Protein 3UIJ (pdb70)

Solvent-accessible surface area: 17436 Å² total; per-residue (Å²): 131,43,22,98,59,37,54,22,11,44,63,111,58,7,51,58,35,18,151,152,7,80,30,78,164,89,34,40,0,24,24,71,76,0,0,79,1,0,0,34,17,39,76,56,186,134,32,89,24,9,0,34,0,6,0,24,20,54,45,0,37,38,10,109,70,128,20,47,0,35,94,21,0,92,135,86,27,82,74,6,23,32,18,89,40,162,108,122,35,88,113,11,34,9,14,56,20,27,133,28,17,133,58,31,56,133,29,99,110,62,46,67,84,67,53,141,112,116,81,144,71,79,66,40,111,103,85,133,118,34,110,107,122,155,88,123,137,63,24,106,60,48,53,25,9,38,64,114,58,7,54,47,31,17,138,156,14,60,40,90,160,87,33,35,0,30,26,78,78,0,0,81,1,0,0,23,14,46,66,59,164,140,38,82,28,23,0,37,0,7,0,20,27,51,61,0,56,45,8,101,57,129,19,33,0,44,101,26,0,95,143,87,23,77,74,5,20,30,24,84,42,179,113,125,42,84,102,11,34,11,17,67,20,26,144,23,16,151,52,31,58,128,30,119,96,58,63,62,71,61,60,136,124,130,97,145,60,88,66,39,128,133,88,159,159,57,107,87,117,149,72,146,14,74,53,117,18,90,99

B-factor: mean 91.8, std 29.06, range [39.06, 206.74]

Nearest PDB structures (foldseek):
  3uij-assembly1_A  TM=1.007E+00  e=1.448E-25  Homo sapiens
  3uei-assembly1_A  TM=1.002E+00  e=7.179E-24  Homo sapiens
  3uij-assembly1_B  TM=9.750E-01  e=2.887E-24  Homo sapiens
  3ueg-assembly1_A  TM=1.001E+00  e=2.033E-23  Homo sapiens
  3ueh-assembly1_B  TM=9.761E-01  e=1.289E-23  Homo sapiens

GO terms:
  GO:0000775 chromosome, centromeric region (C, IDA)
  GO:0030496 midbody (C, IDA)
  GO:0000776 kinetochore (C, IDA)
  GO:0005634 nucleus (C, IDA)
  GO:0008017 microtubule binding (F, TAS)
  GO:0008284 positive regulation of cell population proliferation (P, TAS)
  GO:0045892 negative regulation of DNA-templated transcription (P, IMP)
  GO:0005515 protein binding (F, IPI)
  GO:0005654 nucleoplasm (C, TAS)
  GO:0005829 cytosol (C, TAS)
  GO:0005737 cytoplasm (C, IDA)
  GO:0042802 identical protein binding (F, IPI)
  GO:0045171 intercellular bridge (C, IDA)
  GO:0043066 negative regulation of apoptotic process (P, IDA)
  GO:0015630 microtubule cytoskeleton (C, IDA)
  GO:0000228 nuclear chromosome (C, IDA)
  GO:0005829 cytosol (C, IDA)
  GO:0005737 cytoplasm (C, EXP)
  GO:0043066 negative regulation of apoptotic process (P, IMP)
  GO:0031503 protein-containing complex localization (P, IMP)

Secondary structure (DSSP, 8-state):
---GGGGGGSHHHHHHH-SS-S--TT-SS-HHHHHHTTEEE---SS-TT-EEETTT--EEE---TT--HHHHHHHH-TT-HHHH--S-GGGSBHHHHHHHHHHHHHHHHHHHHHHHHHHHHHHHHHHHHHHHHHH-/---GGGGGGSHHHHHHH--S----TTSSS-HHHHHTTTEEE---SS-TT-EEETTT--EEBS--TT--HHHHHHHH----SGGG--S-GGGSBHHHHHHHHHHHHHHHHHHHHHHHHHHHHHHHHHHHHHHHHH--/-EE-/-B-

CATH classification: 1.10.1170.10

Sequence (279 aa):
TLPPAWQPFLKDHRISTFKNWPFLEGCACTPERMAEAGFIHCPTENEPDLAQCFFCFYELEGWEPDDDPIEEHKKWSSGCAFLSVKKQFEELTLGEFLKLDRERAKNKIAKETNNKKKEFEETAKKVRRAIEQLAATLPPAWQPFLKDHRISTFKNWPFLEGCACTPERMAEAGFIHCPTENEPDLAQCFFCFYELEGWEPDDDPIEEHKKWSSGCAFLSVKKQFEELTLGEFLKLDRERAKNKIAKETNNKKKEFEETAKKVRRAIEQLAAAVPIAVP

Structure (mmCIF, N/CA/C/O backbone):
data_3UIJ
#
_entry.id   3UIJ
#
_cell.length_a   114.358
_cell.length_b   70.965
_cell.length_c   82.348
_cell.angle_alpha   90.00
_cell.angle_beta   129.16
_cell.angle_gamma   90.00
#
_symmetry.space_group_name_H-M   'C 1 2 1'
#
loop_
_entity.id
_entity.type
_entity.pdbx_description
1 polymer 'Baculoviral IAP repeat-containing protein 5'
2 polymer 'Diablo homolog, mitochondrial'
3 non-polymer 'ZINC ION'
4 water water
#
loop_
_atom_site.group_PDB
_atom_site.id
_atom_site.type_symbol
_atom_site.label_atom_id
_atom_site.label_alt_id
_atom_site.label_comp_id
_atom_site.label_asym_id
_atom_site.label_entity_id
_atom_site.label_seq_id
_atom_site.pdbx_PDB_ins_code
_atom_site.Cartn_x
_atom_site.Cartn_y
_atom_site.Cartn_z
_atom_site.occupancy
_atom_site.B_iso_or_equiv
_atom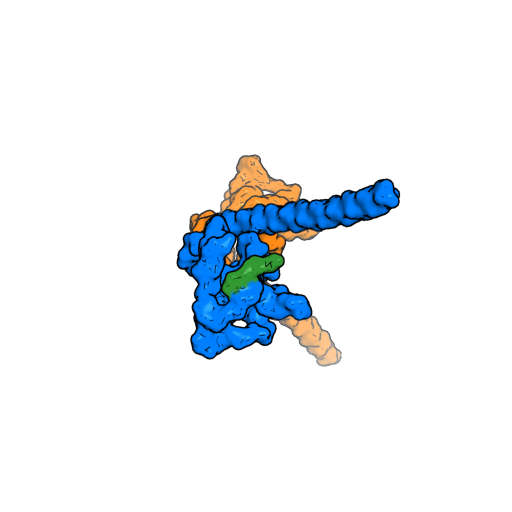_site.auth_seq_id
_atom_site.auth_comp_id
_atom_site.auth_asym_id
_atom_site.auth_atom_id
_atom_site.pdbx_PDB_model_num
ATOM 1 N N . THR A 1 6 ? -11.951 4.843 -21.730 1.00 147.56 5 THR A N 1
ATOM 2 C CA . THR A 1 6 ? -12.819 3.951 -20.967 1.00 144.34 5 THR A CA 1
ATOM 3 C C . THR A 1 6 ? -13.812 4.717 -20.101 1.00 142.60 5 THR A C 1
ATOM 4 O O . THR A 1 6 ? -14.124 5.880 -20.366 1.00 119.05 5 THR A O 1
ATOM 8 N N . LEU A 1 7 ? -14.311 4.048 -19.067 1.00 151.26 6 LEU A N 1
ATOM 9 C CA . LEU A 1 7 ? -15.223 4.669 -18.115 1.00 134.15 6 LEU A CA 1
ATOM 10 C C . LEU A 1 7 ? -14.652 4.606 -16.708 1.00 120.40 6 LEU A C 1
ATOM 11 O O . LEU A 1 7 ? -14.230 3.548 -16.243 1.00 109.83 6 LEU A O 1
ATOM 16 N N . PRO A 1 8 ? -14.636 5.751 -16.024 1.00 100.98 7 PRO A N 1
ATOM 17 C CA . PRO A 1 8 ? -14.041 5.824 -14.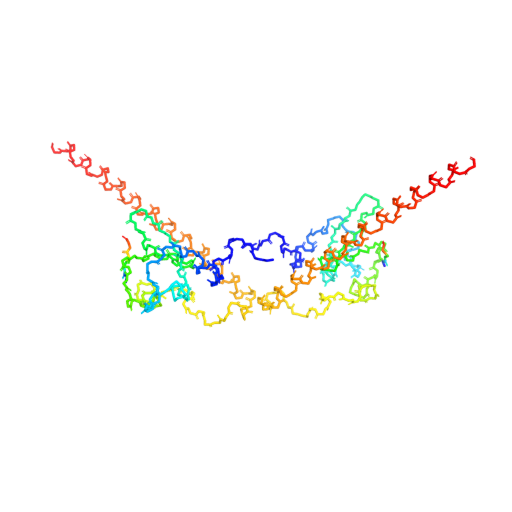689 1.00 96.20 7 PRO A CA 1
ATOM 18 C C . PRO A 1 8 ? -14.752 4.881 -13.737 1.00 95.20 7 PRO A C 1
ATOM 19 O O . PRO A 1 8 ? -15.938 4.613 -13.917 1.00 102.46 7 PRO A O 1
ATOM 23 N N . PRO A 1 9 ? -14.024 4.379 -12.735 1.00 99.51 8 PRO A N 1
ATOM 24 C CA . PRO A 1 9 ? -14.492 3.395 -11.755 1.00 110.92 8 PRO A CA 1
ATOM 25 C C . PRO A 1 9 ? -15.874 3.696 -11.176 1.00 105.92 8 PRO A C 1
ATOM 26 O O . PRO A 1 9 ? -16.723 2.806 -11.149 1.00 108.23 8 PRO A O 1
ATOM 30 N N . ALA A 1 10 ? -16.094 4.926 -10.721 1.00 99.52 9 ALA A N 1
ATOM 31 C CA . ALA A 1 10 ? -17.343 5.279 -10.048 1.00 93.23 9 ALA A CA 1
ATOM 32 C C . ALA A 1 10 ? -18.575 4.940 -10.881 1.00 91.69 9 ALA A C 1
ATOM 33 O O . ALA A 1 10 ? -19.684 4.848 -10.354 1.00 102.38 9 ALA A O 1
ATOM 35 N N . TRP A 1 11 ? -18.372 4.744 -12.180 1.00 73.94 10 TRP A N 1
ATOM 36 C CA . TRP A 1 11 ? -19.476 4.489 -13.101 1.00 68.83 10 TRP A CA 1
ATOM 37 C C . TRP A 1 11 ? -19.492 3.054 -13.658 1.00 75.78 10 TRP A C 1
ATOM 38 O O . TRP A 1 11 ? -20.421 2.666 -14.372 1.00 63.73 10 TRP A O 1
ATOM 49 N N . GLN A 1 12 ? -18.474 2.268 -13.313 1.00 53.23 11 GLN A N 1
ATOM 50 C CA . GLN A 1 12 ? -18.385 0.869 -13.746 1.00 70.98 11 GLN A CA 1
ATOM 51 C C . GLN A 1 12 ? -19.581 -0.021 -13.372 1.00 65.37 11 GLN A C 1
ATOM 52 O O . GLN A 1 12 ? -19.934 -0.922 -14.132 1.00 59.98 11 GLN A O 1
ATOM 58 N N . PRO A 1 13 ? -20.189 0.207 -12.191 1.00 61.79 12 PRO A N 1
ATOM 59 C CA . PRO A 1 13 ? -21.354 -0.587 -11.780 1.00 53.25 12 PRO A CA 1
ATOM 60 C C . PRO A 1 13 ? -22.523 -0.523 -12.762 1.00 58.51 12 PRO A C 1
ATOM 61 O O . PRO A 1 13 ? -23.397 -1.390 -12.718 1.00 60.45 12 PRO A O 1
ATOM 65 N N . PHE A 1 14 ? -22.544 0.484 -13.628 1.00 57.62 13 PHE A N 1
ATOM 66 C CA . PHE A 1 14 ? -23.585 0.577 -14.646 1.00 67.43 13 PHE A CA 1
ATOM 67 C C . PHE A 1 14 ? -23.375 -0.498 -15.708 1.00 65.11 13 PHE A C 1
ATOM 68 O O . PHE A 1 14 ? -24.288 -0.829 -16.469 1.00 62.26 13 PHE A O 1
ATOM 76 N N . LEU A 1 15 ? -22.157 -1.033 -15.745 1.00 58.85 14 LEU A N 1
ATOM 77 C CA . LEU A 1 15 ? -21.774 -2.052 -16.712 1.00 67.98 14 LEU A CA 1
ATOM 78 C C . LEU A 1 15 ? -22.084 -3.448 -16.197 1.00 68.63 14 LEU A C 1
ATOM 79 O O . LEU A 1 15 ? -21.541 -3.871 -15.174 1.00 62.97 14 LEU A O 1
ATOM 84 N N . LYS A 1 16 ? -22.946 -4.162 -16.917 1.00 48.62 15 LYS A N 1
ATOM 85 C CA . LYS A 1 16 ? -23.366 -5.497 -16.502 1.00 65.77 15 LYS A CA 1
ATOM 86 C C . LYS A 1 16 ? -22.185 -6.422 -16.233 1.00 67.01 15 LYS A C 1
ATOM 87 O O . LYS A 1 16 ? -22.106 -7.049 -15.175 1.00 69.82 15 LYS A O 1
ATOM 93 N N . ASP A 1 17 ? -21.269 -6.503 -17.193 1.00 60.33 16 ASP A N 1
ATOM 94 C CA . ASP A 1 17 ? -20.104 -7.366 -17.049 1.00 72.44 16 ASP A CA 1
ATOM 95 C C . ASP A 1 17 ? -19.327 -7.071 -15.767 1.00 67.86 16 ASP A C 1
ATOM 96 O O . ASP A 1 17 ? -18.790 -7.984 -15.140 1.00 73.13 16 ASP A O 1
ATOM 101 N N . HIS A 1 18 ? -19.282 -5.803 -15.368 1.00 56.78 17 HIS A N 1
ATOM 102 C CA . HIS A 1 18 ? -18.616 -5.437 -14.123 1.00 61.72 17 HIS A CA 1
ATOM 103 C C . HIS A 1 18 ? -19.352 -6.004 -12.917 1.00 69.70 17 HIS A C 1
ATOM 104 O O . HIS A 1 18 ? -18.730 -6.516 -11.982 1.00 55.36 17 HIS A O 1
ATOM 111 N N . ARG A 1 19 ? -20.677 -5.893 -12.937 1.00 56.89 18 ARG A N 1
ATOM 112 C CA . ARG A 1 19 ? -21.492 -6.406 -11.846 1.00 61.57 18 ARG A CA 1
ATOM 113 C C . ARG A 1 19 ? -21.276 -7.909 -11.709 1.00 80.22 18 ARG A C 1
ATOM 114 O O . ARG A 1 19 ? -21.007 -8.413 -10.613 1.00 64.42 18 ARG A O 1
ATOM 122 N N . ILE A 1 20 ? -21.379 -8.616 -12.830 1.00 67.42 19 ILE A N 1
ATOM 123 C CA . ILE A 1 20 ? -21.093 -10.045 -12.858 1.00 52.39 19 ILE A CA 1
ATOM 124 C C . ILE A 1 20 ? -19.759 -10.339 -12.166 1.00 48.48 19 ILE A C 1
ATOM 125 O O . ILE A 1 20 ? -19.688 -11.194 -11.287 1.00 69.72 19 ILE A O 1
ATOM 130 N N . SER A 1 21 ? -18.716 -9.609 -12.551 1.00 49.62 20 SER A N 1
ATOM 131 C CA . SER A 1 21 ? -17.381 -9.759 -11.966 1.00 56.89 20 SER A CA 1
ATOM 132 C C . SER A 1 21 ? -17.363 -9.732 -10.442 1.00 57.92 20 SER A C 1
ATOM 133 O O . SER A 1 21 ? -16.454 -10.282 -9.824 1.00 71.29 20 SER A O 1
ATOM 136 N N . THR A 1 22 ? -18.336 -9.063 -9.833 1.00 64.13 21 THR A N 1
ATOM 137 C CA . THR A 1 22 ? -18.307 -8.881 -8.386 1.00 76.70 21 THR A CA 1
ATOM 138 C C . THR A 1 22 ? -18.642 -10.181 -7.668 1.00 83.70 21 THR A C 1
ATOM 139 O O . THR A 1 22 ? -18.269 -10.377 -6.508 1.00 73.02 21 THR A O 1
ATOM 143 N N . PHE A 1 23 ? -19.346 -11.068 -8.365 1.00 75.77 22 PHE A N 1
ATOM 144 C CA . PHE A 1 23 ? -19.720 -12.355 -7.797 1.00 81.46 22 PHE A CA 1
ATOM 145 C C . PHE A 1 23 ? -18.551 -13.328 -7.839 1.00 88.88 22 PHE A C 1
ATOM 146 O O . PHE A 1 23 ? -18.334 -14.026 -8.829 1.00 89.04 22 PHE A O 1
ATOM 154 N N . LYS A 1 24 ? -17.791 -13.347 -6.751 1.00 87.39 23 LYS A N 1
ATOM 155 C CA . LYS A 1 24 ? -16.672 -14.259 -6.597 1.00 106.67 23 LYS A CA 1
ATOM 156 C C . LYS A 1 24 ? -17.045 -15.226 -5.488 1.00 110.38 23 LYS A C 1
ATOM 157 O O . LYS A 1 24 ? -17.359 -14.808 -4.373 1.00 115.93 23 LYS A O 1
ATOM 163 N N . ASN A 1 25 ? -17.023 -16.516 -5.796 1.00 104.04 24 ASN A N 1
ATOM 164 C CA . ASN A 1 25 ? -17.484 -17.518 -4.848 1.00 113.84 24 ASN A CA 1
ATOM 165 C C . ASN A 1 25 ? -18.980 -17.397 -4.589 1.00 100.22 24 ASN A C 1
ATOM 166 O O . ASN A 1 25 ? -19.449 -17.633 -3.474 1.00 92.60 24 ASN A O 1
ATOM 171 N N . TRP A 1 26 ? -19.721 -17.007 -5.623 1.00 77.76 25 TRP A N 1
ATOM 172 C CA . TRP A 1 26 ? -21.175 -17.076 -5.587 1.00 76.10 25 TRP A CA 1
ATOM 173 C C . TRP A 1 26 ? -21.559 -18.543 -5.680 1.00 81.63 25 TRP A C 1
ATOM 174 O O . TRP A 1 26 ? -21.112 -19.249 -6.584 1.00 87.35 25 TRP A O 1
ATOM 185 N N . PRO A 1 27 ? -22.380 -19.015 -4.737 1.00 75.00 26 PRO A N 1
ATOM 186 C CA . PRO A 1 27 ? -22.721 -20.439 -4.716 1.00 84.18 26 PRO A CA 1
ATOM 187 C C . PRO A 1 27 ? -23.710 -20.823 -5.817 1.00 85.87 26 PRO A C 1
ATOM 188 O O . PRO A 1 27 ? -23.634 -21.935 -6.329 1.00 77.42 26 PRO A O 1
ATOM 192 N N . PHE A 1 28 ? -24.609 -19.916 -6.188 1.00 89.71 27 PHE A N 1
ATOM 193 C CA . PHE A 1 28 ? -25.692 -20.270 -7.104 1.00 91.17 27 PHE A CA 1
ATOM 194 C C . PHE A 1 28 ? -25.297 -20.124 -8.562 1.00 92.75 27 PHE A C 1
ATOM 195 O O . PHE A 1 28 ? -25.354 -19.039 -9.138 1.00 78.74 27 PHE A O 1
ATOM 203 N N . LEU A 1 29 ? -24.906 -21.248 -9.150 1.00 74.47 28 LEU A N 1
ATOM 204 C CA . LEU A 1 29 ? -24.350 -21.276 -10.493 1.00 57.43 28 LEU A CA 1
ATOM 205 C C . LEU A 1 29 ? -25.274 -21.970 -11.489 1.00 68.30 28 LEU A C 1
ATOM 206 O O . LEU A 1 29 ? -26.497 -21.802 -11.442 1.00 57.31 28 LEU A O 1
ATOM 211 N N . GLU A 1 30 ? -24.677 -22.748 -12.388 1.00 62.70 29 GLU A N 1
ATOM 212 C CA . GLU A 1 30 ? -25.415 -23.411 -13.454 1.00 64.87 29 GLU A CA 1
ATOM 213 C C . GLU A 1 30 ? -26.606 -24.196 -12.913 1.00 79.94 29 GLU A C 1
ATOM 214 O O . GLU A 1 30 ? -26.473 -24.981 -11.975 1.00 68.90 29 GLU A O 1
ATOM 220 N N . GLY A 1 31 ? -27.768 -23.977 -13.517 1.00 80.57 30 GLY A N 1
ATOM 221 C CA . GLY A 1 31 ? -28.979 -24.670 -13.121 1.00 84.94 30 GLY A CA 1
ATOM 222 C C . GLY A 1 31 ? -29.846 -23.805 -12.228 1.00 79.05 30 GLY A C 1
ATOM 223 O O . GLY A 1 31 ? -31.041 -24.056 -12.066 1.00 81.52 30 GLY A O 1
ATOM 224 N N . CYS A 1 32 ? -29.239 -22.774 -11.651 1.00 86.91 31 CYS A N 1
ATOM 225 C CA . CYS A 1 32 ? -29.940 -21.894 -10.727 1.00 72.49 31 CYS A CA 1
ATOM 226 C C . CYS A 1 32 ? -30.599 -20.726 -11.444 1.00 68.85 31 CYS A C 1
ATOM 227 O O . CYS A 1 32 ? -30.172 -20.326 -12.525 1.00 78.72 31 CYS A O 1
ATOM 230 N N . ALA A 1 33 ? -31.646 -20.189 -10.830 1.00 62.46 32 ALA A N 1
ATOM 231 C CA . ALA A 1 33 ?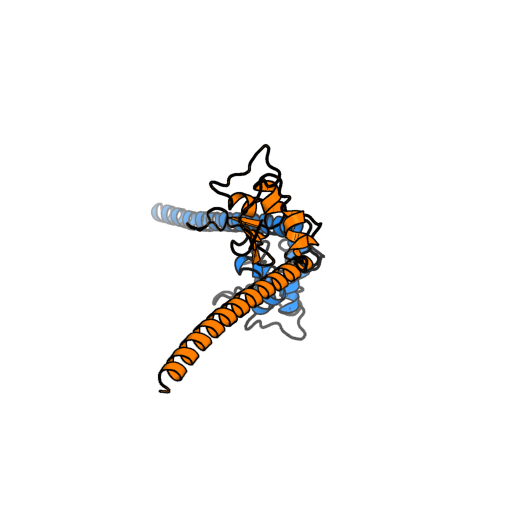 -32.350 -19.037 -11.371 1.00 56.89 32 ALA A CA 1
ATOM 232 C C . ALA A 1 33 ? -31.659 -17.738 -10.970 1.00 68.62 32 ALA A C 1
ATOM 233 O O . ALA A 1 33 ? -31.812 -16.716 -11.636 1.00 71.95 32 ALA A O 1
ATOM 235 N N . CYS A 1 34 ? -30.895 -17.779 -9.882 1.00 70.69 33 CYS A N 1
ATOM 236 C CA . CYS A 1 34 ? -30.172 -16.594 -9.428 1.00 48.00 33 CYS A CA 1
ATOM 237 C C . CYS A 1 34 ? -28.665 -16.666 -9.696 1.00 69.30 33 CYS A C 1
ATOM 238 O O . CYS A 1 34 ? -27.854 -16.493 -8.782 1.00 53.87 33 CYS A O 1
ATOM 241 N N . THR A 1 35 ? -28.300 -16.902 -10.955 1.00 60.98 34 THR A N 1
ATOM 242 C CA . THR A 1 35 ? -26.898 -16.913 -11.372 1.00 59.74 34 THR A CA 1
ATOM 243 C C . THR A 1 35 ? -26.302 -15.507 -11.333 1.00 71.23 34 THR A C 1
ATOM 244 O O . THR A 1 35 ? -27.037 -14.518 -11.371 1.00 67.78 34 THR A O 1
ATOM 248 N N . PRO A 1 36 ? -24.963 -15.412 -11.263 1.00 74.45 35 PRO A N 1
ATOM 249 C CA . PRO A 1 36 ? -24.303 -14.101 -11.243 1.00 68.58 35 PRO A CA 1
ATOM 250 C C . PRO A 1 36 ? -24.767 -13.245 -12.418 1.00 53.66 35 PRO A C 1
ATOM 251 O O . PRO A 1 36 ? -24.958 -12.039 -12.274 1.00 65.38 35 PRO A O 1
ATOM 255 N N . GLU A 1 37 ? -24.959 -13.883 -13.566 1.00 48.48 36 GLU A N 1
ATOM 256 C CA . GLU A 1 37 ? -25.489 -13.222 -14.750 1.00 58.61 36 GLU A CA 1
ATOM 257 C C . GLU A 1 37 ? -26.899 -12.665 -14.513 1.00 51.47 36 GLU A C 1
ATOM 258 O O . GLU A 1 37 ? -27.193 -11.528 -14.882 1.00 64.44 36 GLU A O 1
ATOM 264 N N . ARG A 1 38 ? -27.767 -13.460 -13.895 1.00 59.21 37 ARG A N 1
ATOM 265 C CA . ARG A 1 38 ? -29.148 -13.038 -13.650 1.00 64.28 37 ARG A CA 1
ATOM 266 C C . ARG A 1 38 ? -29.237 -12.032 -12.506 1.00 67.34 37 ARG A C 1
ATOM 267 O O . ARG A 1 38 ? -30.101 -11.151 -12.499 1.00 62.51 37 ARG A O 1
ATOM 275 N N . MET A 1 39 ? -28.341 -12.179 -11.536 1.00 56.55 38 MET A N 1
ATOM 276 C CA . MET A 1 39 ? -28.228 -11.219 -10.450 1.00 61.21 38 MET A CA 1
ATOM 277 C C . MET A 1 39 ? -27.830 -9.864 -11.009 1.00 70.13 38 MET A C 1
ATOM 278 O O . MET A 1 39 ? -28.439 -8.846 -10.685 1.00 66.99 38 MET A O 1
ATOM 283 N N . ALA A 1 40 ? -26.807 -9.864 -11.859 1.00 67.13 39 ALA A N 1
ATOM 284 C CA . ALA A 1 40 ? -26.308 -8.639 -12.470 1.00 54.46 39 ALA A CA 1
ATOM 285 C C . ALA A 1 40 ? -27.374 -7.985 -13.341 1.00 57.39 39 ALA A C 1
ATOM 286 O O . ALA A 1 40 ? -27.563 -6.768 -13.301 1.00 55.30 39 ALA A O 1
ATOM 288 N N . GLU A 1 41 ? -28.067 -8.799 -14.129 1.00 59.22 40 GLU A N 1
ATOM 289 C CA . GLU A 1 41 ? -29.153 -8.299 -14.961 1.00 67.75 40 GLU A CA 1
ATOM 290 C C . GLU A 1 41 ? -30.192 -7.596 -14.092 1.00 69.15 40 GLU A C 1
ATOM 291 O O . GLU A 1 41 ? -30.943 -6.748 -14.571 1.00 66.09 40 GLU A O 1
ATOM 297 N N . ALA A 1 42 ? -30.226 -7.954 -12.812 1.00 66.62 41 ALA A N 1
ATOM 298 C CA . ALA A 1 42 ? -31.168 -7.356 -11.871 1.00 67.00 41 ALA A CA 1
ATOM 299 C C . ALA A 1 42 ? -30.577 -6.127 -11.178 1.00 67.01 41 ALA A C 1
ATOM 300 O O . ALA A 1 42 ? -31.282 -5.393 -10.488 1.00 53.20 41 ALA A O 1
ATOM 302 N N . GLY A 1 43 ? -29.279 -5.911 -11.358 1.00 58.16 42 GLY A N 1
ATOM 303 C CA . GLY A 1 43 ? -28.630 -4.732 -10.819 1.00 44.49 42 GLY A CA 1
ATOM 304 C C . GLY A 1 43 ? -27.805 -5.002 -9.580 1.00 54.67 42 GLY A C 1
ATOM 305 O O . GLY A 1 43 ? -27.202 -4.085 -9.017 1.00 63.33 42 GLY A O 1
ATOM 306 N N . PHE A 1 44 ? -27.766 -6.262 -9.159 1.00 52.45 43 PHE A N 1
ATOM 307 C CA . PHE A 1 44 ? -27.064 -6.628 -7.933 1.00 57.68 43 PHE A CA 1
ATOM 308 C C . PHE A 1 44 ? -25.560 -6.779 -8.115 1.00 55.12 43 PHE A C 1
ATOM 309 O O . PHE A 1 44 ? -25.082 -7.229 -9.158 1.00 52.51 43 PHE A O 1
ATOM 317 N N . ILE A 1 45 ? -24.826 -6.392 -7.080 1.00 47.44 44 ILE A N 1
ATOM 318 C CA . ILE A 1 45 ? -23.414 -6.715 -6.965 1.00 61.88 44 ILE A CA 1
ATOM 319 C C . ILE A 1 45 ? -23.226 -7.531 -5.688 1.00 68.84 44 ILE A C 1
ATOM 320 O O . ILE A 1 45 ? -24.073 -7.503 -4.793 1.00 65.13 44 ILE A O 1
ATOM 325 N N . HIS A 1 46 ? -22.125 -8.265 -5.606 1.00 68.84 45 HIS A N 1
ATOM 326 C CA . HIS A 1 46 ? -21.904 -9.144 -4.470 1.00 58.90 45 HIS A CA 1
ATOM 327 C C . HIS A 1 46 ? -21.124 -8.408 -3.389 1.00 62.72 45 HIS A C 1
ATOM 328 O O . HIS A 1 46 ? -20.001 -7.962 -3.620 1.00 80.69 45 HIS A O 1
ATOM 335 N N . CYS A 1 47 ? -21.728 -8.281 -2.210 1.00 62.75 46 CYS A N 1
ATOM 336 C CA . CYS A 1 47 ? -21.118 -7.546 -1.106 1.00 66.34 46 CYS A CA 1
ATOM 337 C C . CYS A 1 47 ? -20.965 -8.442 0.104 1.00 68.16 46 CYS A C 1
ATOM 338 O O . CYS A 1 47 ? -21.491 -8.138 1.172 1.00 86.96 46 CYS A O 1
ATOM 341 N N . PRO A 1 48 ? -20.224 -9.547 -0.057 1.00 97.70 47 PRO A N 1
ATOM 342 C CA . PRO A 1 48 ? -20.166 -10.608 0.952 1.00 90.16 47 PRO A CA 1
ATOM 343 C C . PRO A 1 48 ? -19.514 -10.156 2.245 1.00 84.57 47 PRO A C 1
ATOM 344 O O . PRO A 1 48 ? -18.532 -9.419 2.230 1.00 86.14 47 PRO A O 1
ATOM 348 N N . THR A 1 49 ? -20.074 -10.602 3.360 1.00 101.82 48 THR A N 1
ATOM 349 C CA . THR A 1 49 ? -19.453 -10.398 4.656 1.00 115.29 48 THR A CA 1
ATOM 350 C C . THR A 1 49 ? -19.290 -11.761 5.309 1.00 117.60 48 THR A C 1
ATOM 351 O O . THR A 1 49 ? -19.971 -12.719 4.937 1.00 99.72 48 THR A O 1
ATOM 355 N N . GLU A 1 50 ? -18.375 -11.856 6.267 1.00 141.46 49 GLU A N 1
ATOM 356 C CA . GLU A 1 50 ? -18.235 -13.076 7.043 1.00 149.75 49 GLU A CA 1
ATOM 357 C C . GLU A 1 50 ? -19.625 -13.457 7.524 1.00 144.26 49 GLU A C 1
ATOM 358 O O . GLU A 1 50 ? -20.036 -14.615 7.441 1.00 145.16 49 GLU A O 1
ATOM 364 N N . ASN A 1 51 ? -20.350 -12.455 8.010 1.00 116.81 50 ASN A N 1
ATOM 365 C CA . ASN A 1 51 ? -21.676 -12.656 8.577 1.00 118.64 50 ASN A CA 1
ATOM 366 C C . ASN A 1 51 ? -22.735 -13.002 7.532 1.00 116.60 50 ASN A C 1
ATOM 367 O O . ASN A 1 51 ? -23.554 -13.895 7.745 1.00 117.43 50 ASN A O 1
ATOM 372 N N . GLU A 1 52 ? -22.724 -12.287 6.410 1.00 121.07 51 GLU A N 1
ATOM 373 C CA . GLU A 1 52 ? -23.667 -12.550 5.326 1.00 112.68 51 GLU A CA 1
ATOM 374 C C . GLU A 1 52 ? -22.926 -12.778 4.019 1.00 106.73 51 GLU A C 1
ATOM 375 O O . GLU A 1 52 ? -22.754 -11.851 3.228 1.00 119.05 51 GLU A O 1
ATOM 381 N N . PRO A 1 53 ? -22.494 -14.022 3.784 1.00 88.33 52 PRO A N 1
ATOM 382 C CA . PRO A 1 53 ? -21.681 -14.364 2.612 1.00 75.97 52 PRO A CA 1
ATOM 383 C C . PRO A 1 53 ? -22.424 -14.172 1.293 1.00 70.13 52 PRO A C 1
ATOM 384 O O . PRO A 1 53 ? -21.787 -13.868 0.287 1.00 99.26 52 PRO A O 1
ATOM 388 N N . ASP A 1 54 ? -23.744 -14.336 1.297 1.00 88.84 53 ASP A N 1
ATOM 389 C CA . ASP A 1 54 ? -24.530 -14.239 0.066 1.00 87.71 53 ASP A CA 1
ATOM 390 C C . ASP A 1 54 ? -25.232 -12.891 -0.081 1.00 77.11 53 ASP A C 1
ATOM 391 O O . ASP A 1 54 ? -26.210 -12.770 -0.820 1.00 67.61 53 ASP A O 1
ATOM 396 N N . LEU A 1 55 ? -24.725 -11.885 0.625 1.00 71.84 54 LEU A N 1
ATOM 397 C CA . LEU A 1 55 ? -25.324 -10.553 0.632 1.00 65.88 54 LEU A CA 1
ATOM 398 C C . LEU A 1 55 ? -25.116 -9.827 -0.691 1.00 75.45 54 LEU A C 1
ATOM 399 O O . LEU A 1 55 ? -23.981 -9.566 -1.093 1.00 77.39 54 LEU A O 1
ATOM 404 N N . ALA A 1 56 ? -26.216 -9.501 -1.362 1.00 84.49 55 ALA A N 1
ATOM 405 C CA . ALA A 1 56 ? -26.157 -8.745 -2.609 1.00 72.84 55 ALA A CA 1
ATOM 406 C C . ALA A 1 56 ? -26.818 -7.385 -2.439 1.00 72.05 55 ALA A C 1
ATOM 407 O O . ALA A 1 56 ? -27.802 -7.247 -1.714 1.00 77.85 55 ALA A O 1
ATOM 409 N N . GLN A 1 57 ? -26.270 -6.381 -3.109 1.00 66.89 56 GLN A N 1
ATOM 410 C CA . GLN A 1 57 ? -26.831 -5.039 -3.052 1.00 57.42 56 GLN A CA 1
ATOM 411 C C . GLN A 1 57 ? -27.056 -4.486 -4.448 1.00 59.27 56 GLN A C 1
ATOM 412 O O . GLN A 1 57 ? -26.224 -4.669 -5.336 1.00 55.27 56 GLN A O 1
ATOM 418 N N . CYS A 1 58 ? -28.184 -3.812 -4.645 1.00 57.50 57 CYS A N 1
ATOM 419 C CA . CYS A 1 58 ? -28.395 -3.111 -5.898 1.00 58.85 57 CYS A CA 1
ATOM 420 C C . CYS A 1 58 ? -27.449 -1.919 -5.971 1.00 71.37 57 CYS A C 1
ATOM 421 O O . CYS A 1 58 ? -27.246 -1.213 -4.982 1.00 68.60 57 CYS A O 1
ATOM 424 N N . PHE A 1 59 ? -26.864 -1.703 -7.142 1.00 54.05 58 PHE A N 1
ATOM 425 C CA . PHE A 1 59 ? -25.893 -0.636 -7.312 1.00 54.90 58 PHE A CA 1
ATOM 426 C C . PHE A 1 59 ? -26.613 0.695 -7.470 1.00 70.10 58 PHE A C 1
ATOM 427 O O . PHE A 1 59 ? -26.078 1.750 -7.118 1.00 55.90 58 PHE A O 1
ATOM 435 N N . PHE A 1 60 ? -27.834 0.635 -7.994 1.00 51.69 59 PHE A N 1
ATOM 436 C CA . PHE A 1 60 ? -28.609 1.839 -8.261 1.00 63.03 59 PHE A CA 1
ATOM 437 C C . PHE A 1 60 ? -29.352 2.357 -7.033 1.00 75.14 59 PHE A C 1
ATOM 438 O O . PHE A 1 60 ? -29.159 3.502 -6.620 1.00 75.41 59 PHE A O 1
ATOM 446 N N . CYS A 1 61 ? -30.205 1.514 -6.458 1.00 70.35 60 CYS A N 1
ATOM 447 C CA . CYS A 1 61 ? -31.046 1.926 -5.338 1.00 67.94 60 CYS A CA 1
ATOM 448 C C . CYS A 1 61 ? -30.483 1.482 -3.986 1.00 71.16 60 CYS A C 1
ATOM 449 O O . CYS A 1 61 ? -31.041 1.807 -2.942 1.00 54.52 60 CYS A O 1
ATOM 452 N N . PHE A 1 62 ? -29.384 0.732 -4.018 1.00 67.39 61 PHE A N 1
ATOM 453 C CA . PHE A 1 62 ? -28.647 0.352 -2.808 1.00 62.82 61 PHE A CA 1
ATOM 454 C C . PHE A 1 62 ? -29.439 -0.495 -1.814 1.00 74.11 61 PHE A C 1
ATOM 455 O O . PHE A 1 62 ? -29.101 -0.556 -0.627 1.00 74.08 61 PHE A O 1
ATOM 463 N N . TYR A 1 63 ? -30.486 -1.155 -2.295 1.00 60.32 62 TYR A N 1
ATOM 464 C CA . TYR A 1 63 ? -31.223 -2.087 -1.452 1.00 56.81 62 TYR A CA 1
ATOM 465 C C . TYR A 1 63 ? -30.441 -3.392 -1.341 1.00 64.26 62 TYR A C 1
ATOM 466 O O . TYR A 1 63 ? -29.786 -3.812 -2.299 1.00 61.81 62 TYR A O 1
ATOM 475 N N . GLU A 1 64 ? -30.514 -4.030 -0.175 1.00 77.03 63 GLU A N 1
ATOM 476 C CA . GLU A 1 64 ? -29.690 -5.203 0.106 1.00 78.99 63 GLU A CA 1
ATOM 477 C C . GLU A 1 64 ? -30.507 -6.453 0.429 1.00 76.57 63 GLU A C 1
ATOM 478 O O . GLU A 1 64 ? -31.368 -6.435 1.309 1.00 92.38 63 GLU A O 1
ATOM 484 N N . LEU A 1 65 ? -30.220 -7.542 -0.277 1.00 79.08 64 LEU A N 1
ATOM 485 C CA . LEU A 1 65 ? -30.907 -8.808 -0.045 1.00 69.28 64 LEU A CA 1
ATOM 486 C C . LEU A 1 65 ? -29.933 -9.925 0.308 1.00 81.24 64 LEU A C 1
ATOM 487 O O . LEU A 1 65 ? -28.816 -9.986 -0.211 1.00 83.65 64 LEU A O 1
ATOM 492 N N . GLU A 1 66 ? -30.376 -10.807 1.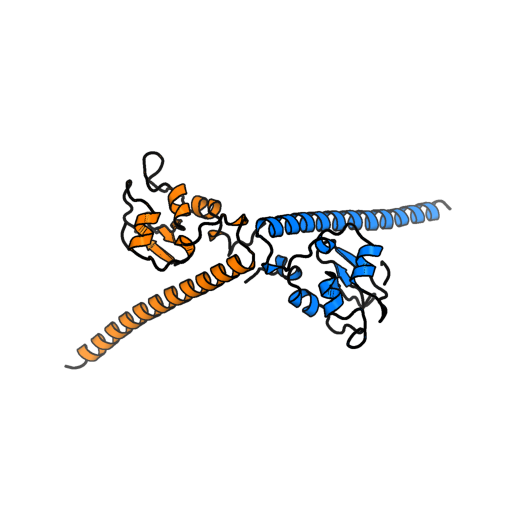197 1.00 81.73 65 GLU A N 1
ATOM 493 C CA . GLU A 1 66 ? -29.605 -11.979 1.589 1.00 76.81 65 GLU A CA 1
ATOM 494 C C . GLU A 1 66 ? -30.519 -13.204 1.639 1.00 79.28 65 GLU A C 1
ATOM 495 O O . GLU A 1 66 ? -31.688 -13.128 1.260 1.00 77.91 65 GLU A O 1
ATOM 501 N N . GLY A 1 67 ? -29.987 -14.330 2.104 1.00 86.09 66 GLY A N 1
ATOM 502 C CA . GLY A 1 67 ? -30.764 -15.555 2.203 1.00 92.58 66 GLY A CA 1
ATOM 503 C C . GLY A 1 67 ? -31.266 -16.048 0.859 1.00 92.01 66 GLY A C 1
ATOM 504 O O . GLY A 1 67 ? -32.409 -16.496 0.736 1.00 65.50 66 GLY A O 1
ATOM 505 N N . TRP A 1 68 ? -30.400 -15.968 -0.149 1.00 83.84 67 TRP A N 1
ATOM 506 C CA . TRP A 1 68 ? -30.742 -16.358 -1.512 1.00 64.38 67 TRP A CA 1
ATOM 507 C C . TRP A 1 68 ? -30.939 -17.861 -1.649 1.00 70.75 67 TRP A C 1
ATOM 508 O O . TRP A 1 68 ? -30.295 -18.650 -0.957 1.00 81.40 67 TRP A O 1
ATOM 519 N N . GLU A 1 69 ? -31.838 -18.245 -2.548 1.00 77.33 68 GLU A N 1
ATOM 520 C CA . GLU A 1 69 ? -32.120 -19.650 -2.812 1.00 76.40 68 GLU A CA 1
ATOM 521 C C . GLU A 1 69 ? -32.079 -19.929 -4.312 1.00 80.25 68 GLU A C 1
ATOM 522 O O . GLU A 1 69 ? -32.364 -19.042 -5.119 1.00 72.51 68 GLU A O 1
ATOM 528 N N . PRO A 1 70 ? -31.712 -21.165 -4.689 1.00 79.27 69 PRO A N 1
ATOM 529 C CA . PRO A 1 70 ? -31.467 -21.568 -6.080 1.00 67.50 69 PRO A CA 1
ATOM 530 C C . PRO A 1 70 ? -32.534 -21.109 -7.075 1.00 70.09 69 PRO A C 1
ATOM 531 O O . PRO A 1 70 ? -32.182 -20.711 -8.185 1.00 81.57 69 PRO A O 1
ATOM 535 N N . ASP A 1 71 ? -33.806 -21.162 -6.689 1.00 75.43 70 ASP A N 1
ATOM 536 C CA . ASP A 1 71 ? -34.897 -20.854 -7.613 1.00 80.09 70 ASP A CA 1
ATOM 537 C C . ASP A 1 71 ? -35.298 -19.381 -7.626 1.00 80.20 70 ASP A C 1
ATOM 538 O O . ASP A 1 71 ? -36.226 -18.993 -8.339 1.00 80.92 70 ASP A O 1
ATOM 543 N N . ASP A 1 72 ? -34.598 -18.566 -6.842 1.00 68.16 71 ASP A N 1
ATOM 544 C CA . ASP A 1 72 ? -34.905 -17.140 -6.758 1.00 65.62 71 ASP A CA 1
ATOM 545 C C . ASP A 1 72 ? -34.627 -16.418 -8.078 1.00 70.57 71 ASP A C 1
ATOM 546 O O . ASP A 1 72 ? -33.536 -16.525 -8.642 1.00 64.47 71 ASP A O 1
ATOM 551 N N . ASP A 1 73 ? -35.625 -15.689 -8.568 1.00 71.86 72 ASP A N 1
ATOM 552 C CA . ASP A 1 73 ? -35.432 -14.798 -9.707 1.00 80.28 72 ASP A CA 1
ATOM 553 C C . ASP A 1 73 ? -35.035 -13.413 -9.186 1.00 73.08 72 ASP A C 1
ATOM 554 O O . ASP A 1 73 ? -35.859 -12.693 -8.618 1.00 53.67 72 ASP A O 1
ATOM 559 N N . PRO A 1 74 ? -33.760 -13.039 -9.368 1.00 61.80 73 PRO A N 1
ATOM 560 C CA . PRO A 1 74 ? -33.254 -11.789 -8.796 1.00 48.74 73 PRO A CA 1
ATOM 561 C C . PRO A 1 74 ? -34.146 -10.599 -9.149 1.00 60.25 73 PRO A C 1
ATOM 562 O O . PRO A 1 74 ? -34.343 -9.723 -8.306 1.00 63.66 73 PRO A O 1
ATOM 566 N N . ILE A 1 75 ? -34.685 -10.581 -10.366 1.00 51.96 74 ILE A N 1
ATOM 567 C CA . ILE A 1 75 ? -35.576 -9.502 -10.795 1.00 70.70 74 ILE A CA 1
ATOM 568 C C . ILE A 1 75 ? -36.866 -9.447 -9.974 1.00 73.33 74 ILE A C 1
ATOM 569 O O . ILE A 1 75 ? -37.226 -8.398 -9.442 1.00 66.89 74 ILE A O 1
ATOM 574 N N . GLU A 1 76 ? -37.560 -10.575 -9.871 1.00 86.44 75 GLU A N 1
ATOM 575 C CA . GLU A 1 76 ? -38.810 -10.626 -9.119 1.00 89.69 75 GLU A CA 1
ATOM 576 C C . GLU A 1 76 ? -38.583 -10.346 -7.641 1.00 79.32 75 GLU A C 1
ATOM 577 O O . GLU A 1 76 ? -39.421 -9.725 -6.985 1.00 83.06 75 GLU A O 1
ATOM 583 N N . GLU A 1 77 ? -37.444 -10.800 -7.125 1.00 75.54 76 GLU A N 1
ATOM 584 C CA . GLU A 1 77 ? -37.042 -10.488 -5.756 1.00 77.33 76 GLU A CA 1
ATOM 585 C C . GLU A 1 77 ? -36.910 -8.982 -5.563 1.00 84.83 76 GLU A C 1
ATOM 586 O O . GLU A 1 77 ? -37.438 -8.416 -4.606 1.00 87.65 76 GLU A O 1
ATOM 592 N N . HIS A 1 78 ? -36.199 -8.339 -6.482 1.00 79.75 77 HIS A N 1
ATOM 593 C CA . HIS A 1 78 ? -36.007 -6.899 -6.422 1.00 72.33 77 HIS A CA 1
ATOM 594 C C . HIS A 1 78 ? -37.347 -6.171 -6.498 1.00 76.32 77 HIS A C 1
ATOM 595 O O . HIS A 1 78 ? -37.687 -5.391 -5.610 1.00 83.76 77 HIS A O 1
ATOM 602 N N . LYS A 1 79 ? -38.105 -6.437 -7.560 1.00 81.67 78 LYS A N 1
ATOM 603 C CA . LYS A 1 79 ? -39.406 -5.806 -7.765 1.00 82.16 78 LYS A CA 1
ATOM 604 C C . LYS A 1 79 ? -40.323 -5.964 -6.557 1.00 85.15 78 LYS A C 1
ATOM 605 O O . LYS A 1 79 ? -41.148 -5.097 -6.272 1.00 96.17 78 LYS A O 1
ATOM 611 N N . LYS A 1 80 ? -40.171 -7.074 -5.846 1.00 83.32 79 LYS A N 1
ATOM 612 C CA . LYS A 1 80 ? -41.061 -7.395 -4.737 1.00 94.99 79 LYS A CA 1
ATOM 613 C C . LYS A 1 80 ? -40.693 -6.673 -3.441 1.00 112.77 79 LYS A C 1
ATOM 614 O O . LYS A 1 80 ? -41.566 -6.149 -2.748 1.00 141.91 79 LYS A O 1
ATOM 620 N N . TRP A 1 81 ? -39.403 -6.647 -3.120 1.00 85.38 80 TRP A N 1
ATOM 621 C CA . TRP A 1 81 ? -38.934 -6.046 -1.874 1.00 88.65 80 TRP A CA 1
ATOM 622 C C . TRP A 1 81 ? -38.751 -4.524 -1.968 1.00 94.43 80 TRP A C 1
ATOM 623 O O . TRP A 1 81 ? -39.010 -3.802 -1.004 1.00 107.64 80 TRP A O 1
ATOM 634 N N . SER A 1 82 ? -38.300 -4.046 -3.126 1.00 70.12 81 SER A N 1
ATOM 635 C CA . SER A 1 82 ? -38.181 -2.608 -3.385 1.00 74.35 81 SER A CA 1
ATOM 636 C C . SER A 1 82 ? -38.464 -2.274 -4.844 1.00 85.09 81 SER A C 1
ATOM 637 O O . SER A 1 82 ? -37.548 -2.214 -5.667 1.00 74.33 81 SER A O 1
ATOM 640 N N . SER A 1 83 ? -39.736 -2.044 -5.152 1.00 97.03 82 SER A N 1
ATOM 641 C CA . SER A 1 83 ? -40.169 -1.810 -6.525 1.00 96.53 82 SER A CA 1
ATOM 642 C C . SER A 1 83 ? -39.741 -0.451 -7.078 1.00 88.98 82 SER A C 1
ATOM 643 O O . SER A 1 83 ? -39.505 -0.315 -8.277 1.00 100.96 82 SER A O 1
ATOM 646 N N . GLY A 1 84 ? -39.638 0.544 -6.202 1.00 73.85 83 GLY A N 1
ATOM 647 C CA . GLY A 1 84 ? -39.381 1.915 -6.616 1.00 82.92 83 GLY A CA 1
ATOM 648 C C . GLY A 1 84 ? -38.103 2.180 -7.398 1.00 87.04 83 GLY A C 1
ATOM 649 O O . GLY A 1 84 ? -37.938 3.255 -7.978 1.00 85.26 83 GLY A O 1
ATOM 650 N N . CYS A 1 85 ? -37.198 1.208 -7.421 1.00 96.11 84 CYS A N 1
ATOM 651 C CA . CYS A 1 85 ? -35.901 1.380 -8.074 1.00 80.17 84 CYS A CA 1
ATOM 652 C C . CYS A 1 85 ? -35.999 1.665 -9.575 1.00 75.97 84 CYS A C 1
ATOM 653 O O . CYS A 1 85 ? -36.572 0.882 -10.335 1.00 70.13 84 CYS A O 1
ATOM 656 N N . ALA A 1 86 ? -35.410 2.781 -9.992 1.00 79.13 85 ALA A N 1
ATOM 657 C CA . ALA A 1 86 ? -35.535 3.265 -11.367 1.00 79.02 85 ALA A CA 1
ATOM 658 C C . ALA A 1 86 ? -34.778 2.421 -12.392 1.00 83.70 85 ALA A C 1
ATOM 659 O O . ALA A 1 86 ? -35.125 2.411 -13.574 1.00 83.62 85 ALA A O 1
ATOM 661 N N . PHE A 1 87 ? -33.739 1.725 -11.941 1.00 79.62 86 PHE A N 1
ATOM 662 C CA . PHE A 1 87 ? -32.982 0.844 -12.822 1.00 66.73 86 PHE A CA 1
ATOM 663 C C . PHE A 1 87 ? -33.875 -0.245 -13.401 1.00 65.03 86 PHE A C 1
ATOM 664 O O . PHE A 1 87 ? -33.736 -0.630 -14.561 1.00 75.34 86 PHE A O 1
ATOM 672 N N . LEU A 1 88 ? -34.789 -0.745 -12.580 1.00 66.35 87 LEU A N 1
ATOM 673 C CA . LEU A 1 88 ? -35.740 -1.756 -13.020 1.00 67.40 87 LEU A CA 1
ATOM 674 C C . LEU A 1 88 ? -36.468 -1.309 -14.276 1.00 72.25 87 LEU A C 1
ATOM 675 O O . LEU A 1 88 ? -36.753 -2.111 -15.164 1.00 84.04 87 LEU A O 1
ATOM 680 N N . SER A 1 89 ? -36.757 -0.017 -14.348 1.00 89.25 88 SER A N 1
ATOM 681 C CA . SER A 1 89 ? -37.606 0.513 -15.403 1.00 91.08 88 SER A CA 1
ATOM 682 C C . SER A 1 89 ? -36.860 0.771 -16.708 1.00 90.25 88 SER A C 1
ATOM 683 O O . SER A 1 89 ? -37.483 0.978 -17.749 1.00 99.69 88 SER A O 1
ATOM 686 N N . VAL A 1 90 ? -35.532 0.758 -16.662 1.00 76.18 89 VAL A N 1
ATOM 687 C CA . VAL A 1 90 ? -34.755 0.938 -17.884 1.00 88.67 89 VAL A CA 1
ATOM 688 C C . VAL A 1 90 ? -34.614 -0.380 -18.640 1.00 90.88 89 VAL A C 1
ATOM 689 O O . VAL A 1 90 ? -33.934 -1.306 -18.192 1.00 76.01 89 VAL A O 1
ATOM 693 N N . LYS A 1 91 ? -35.284 -0.459 -19.785 1.00 102.22 90 LYS A N 1
ATOM 694 C CA . LYS A 1 91 ? -35.247 -1.654 -20.614 1.00 111.59 90 LYS A CA 1
ATOM 695 C C . LYS A 1 91 ? -34.183 -1.526 -21.697 1.00 116.17 90 LYS A C 1
ATOM 696 O O . LYS A 1 91 ? -33.799 -2.513 -22.322 1.00 113.70 90 LYS A O 1
ATOM 702 N N . LYS A 1 92 ? -33.705 -0.303 -21.908 1.00 128.02 91 LYS A N 1
ATOM 703 C CA . LYS A 1 92 ? -32.692 -0.042 -22.926 1.00 118.25 91 LYS A CA 1
ATOM 704 C C . LYS A 1 92 ? -31.377 -0.732 -22.617 1.00 114.57 91 LYS A C 1
ATOM 705 O O . LYS A 1 92 ? -31.028 -0.942 -21.453 1.00 111.47 91 LYS A O 1
ATOM 711 N N . GLN A 1 93 ? -30.641 -1.085 -23.663 1.00 100.93 92 GLN A N 1
ATOM 712 C CA . GLN A 1 93 ? -29.285 -1.560 -23.461 1.00 111.39 92 GLN A CA 1
ATOM 713 C C . GLN A 1 93 ? -28.399 -0.373 -23.111 1.00 116.33 92 GLN A C 1
ATOM 714 O O . GLN A 1 93 ? -28.588 0.725 -23.637 1.00 136.77 92 GLN A O 1
ATOM 720 N N . PHE A 1 94 ? -27.440 -0.596 -22.218 1.00 86.92 93 PHE A N 1
ATOM 721 C CA . PHE A 1 94 ? -26.585 0.476 -21.711 1.00 92.11 93 PHE A CA 1
ATOM 722 C C . PHE A 1 94 ? -26.067 1.451 -22.786 1.00 96.68 93 PHE A C 1
ATOM 723 O O . PHE A 1 94 ? -26.134 2.672 -22.616 1.00 84.78 93 PHE A O 1
ATOM 731 N N . GLU A 1 95 ? -25.547 0.914 -23.885 1.00 74.61 94 GLU A N 1
ATOM 732 C CA . GLU A 1 95 ? -24.913 1.752 -24.894 1.00 61.91 94 GLU A CA 1
ATOM 733 C C . GLU A 1 95 ? -25.934 2.315 -25.881 1.00 58.90 94 GLU A C 1
ATOM 734 O O . GLU A 1 95 ? -25.563 3.080 -26.781 1.00 83.31 94 GLU A O 1
ATOM 740 N N . GLU A 1 96 ? -27.203 1.928 -25.728 1.00 94.62 95 GLU A N 1
ATOM 741 C CA . GLU A 1 96 ? -28.272 2.527 -26.524 1.00 106.86 95 GLU A CA 1
ATOM 742 C C . GLU A 1 96 ? -28.842 3.726 -25.779 1.00 84.43 95 GLU A C 1
ATOM 743 O O . GLU A 1 96 ? -29.695 4.460 -26.287 1.00 81.83 95 GLU A O 1
ATOM 749 N N . LEU A 1 97 ? -28.332 3.920 -24.569 1.00 71.10 96 LEU A N 1
ATOM 750 C CA . LEU A 1 97 ? -28.669 5.072 -23.752 1.00 70.24 96 LEU A CA 1
ATOM 751 C C . LEU A 1 97 ? -28.030 6.359 -24.272 1.00 86.23 96 LEU A C 1
ATOM 752 O O . LEU A 1 97 ? -26.907 6.361 -24.784 1.00 86.94 96 LEU A O 1
ATOM 757 N N . THR A 1 98 ? -28.758 7.457 -24.134 1.00 90.13 97 THR A N 1
ATOM 758 C CA . THR A 1 98 ? -28.206 8.762 -24.432 1.00 81.99 97 THR A CA 1
ATOM 759 C C . THR A 1 98 ? -27.476 9.263 -23.191 1.00 89.61 97 THR A C 1
ATOM 760 O O . THR A 1 98 ? -27.775 8.836 -22.073 1.00 86.66 97 THR A O 1
ATOM 764 N N . LEU A 1 99 ? -26.506 10.149 -23.385 1.00 66.08 98 LEU A N 1
ATOM 765 C CA . LEU A 1 99 ? -25.759 10.694 -22.257 1.00 74.99 98 LEU A CA 1
ATOM 766 C C . LEU A 1 99 ? -26.659 11.456 -21.293 1.00 81.39 98 LEU A C 1
ATOM 767 O O . LEU A 1 99 ? -26.441 11.432 -20.084 1.00 93.58 98 LEU A O 1
ATOM 772 N N . GLY A 1 100 ? -27.673 12.125 -21.828 1.00 72.20 99 GLY A N 1
ATOM 773 C CA . GLY A 1 100 ? -28.639 12.810 -20.992 1.00 70.86 99 GLY A CA 1
ATOM 774 C C . GLY A 1 100 ? -29.368 11.827 -20.099 1.00 68.21 99 GLY A C 1
ATOM 775 O O . GLY A 1 100 ? -29.504 12.044 -18.896 1.00 72.93 99 GLY A O 1
ATOM 776 N N . GLU A 1 101 ? -29.831 10.737 -20.700 1.00 62.82 100 GLU A N 1
ATOM 777 C CA . GLU A 1 101 ? -30.522 9.681 -19.973 1.00 78.21 100 GLU A CA 1
ATOM 778 C C . GLU A 1 101 ? -29.600 9.069 -18.931 1.00 76.82 100 GLU A C 1
ATOM 779 O O . GLU A 1 101 ? -30.018 8.765 -17.813 1.00 74.66 100 GLU A O 1
ATOM 785 N N . PHE A 1 102 ? -28.341 8.887 -19.309 1.00 68.09 101 PHE A N 1
ATOM 786 C CA . PHE A 1 102 ? -27.376 8.280 -18.413 1.00 62.51 101 PHE A CA 1
ATOM 787 C C . PHE A 1 102 ? -27.100 9.174 -17.213 1.00 55.12 101 PHE A C 1
ATOM 788 O O . PHE A 1 102 ? -27.184 8.730 -16.066 1.00 54.51 101 PHE A O 1
ATOM 796 N N . LEU A 1 103 ? -26.773 10.434 -17.478 1.00 60.48 102 LEU A N 1
ATOM 797 C CA . LEU A 1 103 ? -26.495 11.383 -16.405 1.00 70.04 102 LEU A CA 1
ATOM 798 C C . LEU A 1 103 ? -27.715 11.599 -15.520 1.00 73.33 102 LEU A C 1
ATOM 799 O O . LEU A 1 103 ? -27.588 11.833 -14.317 1.00 74.46 102 LEU A O 1
ATOM 804 N N . LYS A 1 104 ? -28.896 11.517 -16.121 1.00 59.24 103 LYS A N 1
ATOM 805 C CA . LYS A 1 104 ? -30.135 11.612 -15.367 1.00 66.84 103 LYS A CA 1
ATOM 806 C C . LYS A 1 104 ? -30.171 10.489 -14.335 1.00 72.93 103 LYS A C 1
ATOM 807 O O . LYS A 1 104 ? -30.285 10.731 -13.130 1.00 70.72 103 LYS A O 1
ATOM 813 N N . LEU A 1 105 ? -30.057 9.259 -14.825 1.00 64.44 104 LEU A N 1
ATOM 814 C CA . LEU A 1 105 ? -29.992 8.089 -13.968 1.00 62.01 104 LEU A CA 1
ATOM 815 C C . LEU A 1 105 ? -28.958 8.261 -12.864 1.00 74.19 104 LEU A C 1
ATOM 816 O O . LEU A 1 105 ? -29.255 8.062 -11.685 1.00 91.13 104 LEU A O 1
ATOM 821 N N . ASP A 1 106 ? -27.743 8.633 -13.251 1.00 70.24 105 ASP A N 1
ATOM 822 C CA . ASP A 1 106 ? -26.646 8.719 -12.299 1.00 71.27 105 ASP A CA 1
ATOM 823 C C . ASP A 1 106 ? -26.939 9.755 -11.225 1.00 61.75 105 ASP A C 1
ATOM 824 O O . ASP A 1 106 ? -26.490 9.626 -10.085 1.00 71.01 105 ASP A O 1
ATOM 829 N N . ARG A 1 107 ? -27.700 10.780 -11.591 1.00 67.57 106 ARG A N 1
ATOM 830 C CA . ARG A 1 107 ? -28.124 11.776 -10.622 1.00 68.82 106 ARG A CA 1
ATOM 831 C C . ARG A 1 107 ? -29.005 11.108 -9.584 1.00 77.53 106 ARG A C 1
ATOM 832 O O . ARG A 1 107 ? -28.807 11.281 -8.382 1.00 78.20 106 ARG A O 1
ATOM 840 N N . GLU A 1 108 ? -29.967 10.322 -10.053 1.00 64.09 107 GLU A N 1
ATOM 841 C CA . GLU A 1 108 ? -30.877 9.643 -9.146 1.00 73.19 107 GLU A CA 1
ATOM 842 C C . GLU A 1 108 ? -30.152 8.618 -8.273 1.00 73.28 107 GLU A C 1
ATOM 843 O O . GLU A 1 108 ? -30.548 8.382 -7.128 1.00 70.22 107 GLU A O 1
ATOM 849 N N . ARG A 1 109 ? -29.093 8.011 -8.804 1.00 61.03 108 ARG A N 1
ATOM 850 C CA . ARG A 1 109 ? -28.307 7.076 -8.005 1.00 50.98 108 ARG A CA 1
ATOM 851 C C . ARG A 1 109 ? -27.639 7.824 -6.862 1.00 61.69 108 ARG A C 1
ATOM 852 O O . ARG A 1 109 ? -27.691 7.402 -5.705 1.00 54.61 108 ARG A O 1
ATOM 860 N N . ALA A 1 110 ? -27.019 8.948 -7.197 1.00 70.09 109 ALA A N 1
ATOM 861 C CA . ALA A 1 110 ? -26.377 9.787 -6.198 1.00 68.66 109 ALA A CA 1
ATOM 862 C C . ALA A 1 110 ? -27.384 10.187 -5.122 1.00 59.56 109 ALA A C 1
ATOM 863 O O . ALA A 1 110 ? -27.050 10.233 -3.937 1.00 56.88 109 ALA A O 1
ATOM 865 N N . LYS A 1 111 ? -28.617 10.463 -5.545 1.00 63.64 110 LYS A N 1
ATOM 866 C CA . LYS A 1 111 ? -29.717 10.725 -4.622 1.00 71.24 110 LYS A CA 1
ATOM 867 C C . LYS A 1 111 ? -29.979 9.500 -3.759 1.00 71.60 110 LYS A C 1
ATOM 868 O O . LYS A 1 111 ? -29.918 9.565 -2.531 1.00 79.16 110 LYS A O 1
ATOM 874 N N . ASN A 1 112 ? -30.279 8.380 -4.409 1.00 60.16 111 ASN A N 1
ATOM 875 C CA . ASN A 1 112 ? -30.531 7.137 -3.694 1.00 73.57 111 ASN A CA 1
ATOM 876 C C . ASN A 1 112 ? -29.447 6.869 -2.659 1.00 73.58 111 ASN A C 1
ATOM 877 O O . ASN A 1 112 ? -29.741 6.475 -1.529 1.00 64.81 111 ASN A O 1
ATOM 882 N N . LYS A 1 113 ? -28.196 7.100 -3.048 1.00 58.29 112 LYS A N 1
ATOM 883 C CA . LYS A 1 113 ? -27.066 6.882 -2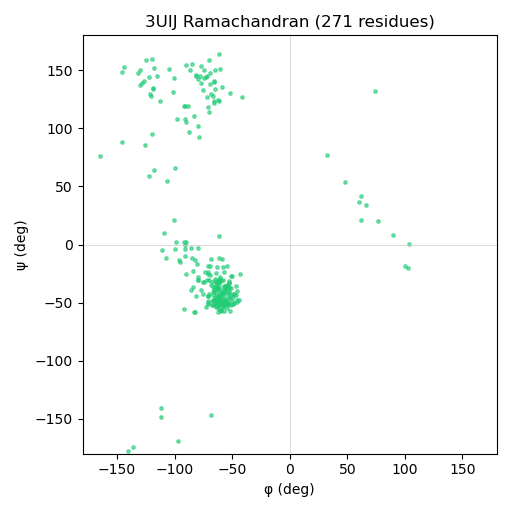.153 1.00 71.22 112 LYS A CA 1
ATOM 884 C C . LYS A 1 113 ? -27.215 7.709 -0.882 1.00 70.19 112 LYS A C 1
ATOM 885 O O . LYS A 1 113 ? -27.070 7.187 0.225 1.00 69.02 112 LYS A O 1
ATOM 891 N N . ILE A 1 114 ? -27.506 8.997 -1.049 1.00 66.13 113 ILE A N 1
ATOM 892 C CA . ILE A 1 114 ? -27.722 9.898 0.081 1.00 65.85 113 ILE A CA 1
ATOM 893 C C . ILE A 1 114 ? -28.852 9.391 0.977 1.00 64.11 113 ILE A C 1
ATOM 894 O O . ILE A 1 114 ? -28.695 9.297 2.194 1.00 63.26 113 ILE A O 1
ATOM 899 N N . ALA A 1 115 ? -29.984 9.059 0.364 1.00 63.55 114 ALA A N 1
ATOM 900 C CA . ALA A 1 115 ? -31.112 8.480 1.085 1.00 65.59 114 ALA A CA 1
ATOM 901 C C . ALA A 1 115 ? -30.665 7.281 1.910 1.00 68.62 114 ALA A C 1
ATOM 902 O O . ALA A 1 115 ? -31.033 7.143 3.079 1.00 71.75 114 ALA A O 1
ATOM 904 N N . LYS A 1 116 ? -29.874 6.414 1.288 1.00 73.56 115 LYS A N 1
ATOM 905 C CA . LYS A 1 116 ? -29.388 5.211 1.945 1.00 75.95 115 LYS A CA 1
ATOM 906 C C . LYS A 1 116 ? -28.577 5.564 3.184 1.00 69.04 115 LYS A C 1
ATOM 907 O O . LYS A 1 116 ? -28.768 4.986 4.251 1.00 66.75 115 LYS A O 1
ATOM 913 N N . GLU A 1 117 ? -27.670 6.523 3.037 1.00 75.58 116 GLU A N 1
ATOM 914 C CA . GLU A 1 117 ? -26.790 6.904 4.132 1.00 85.19 116 GLU A CA 1
ATOM 915 C C . GLU A 1 117 ? -27.561 7.534 5.280 1.00 85.03 116 GLU A C 1
ATOM 916 O O . GLU A 1 117 ? -27.275 7.279 6.448 1.00 89.52 116 GLU A O 1
ATOM 922 N N . THR A 1 118 ? -28.546 8.353 4.937 1.00 64.13 117 THR A N 1
ATOM 923 C CA . THR A 1 118 ? -29.409 8.974 5.930 1.00 69.81 117 THR A CA 1
ATOM 924 C C . THR A 1 118 ? -30.153 7.915 6.743 1.00 74.00 117 THR A C 1
ATOM 925 O O . THR A 1 118 ? -30.156 7.954 7.974 1.00 74.88 117 THR A O 1
ATOM 929 N N . ASN A 1 119 ? -30.778 6.967 6.052 1.00 75.91 118 ASN A N 1
ATOM 930 C CA . ASN A 1 119 ? -31.494 5.898 6.735 1.00 76.20 118 ASN A CA 1
ATOM 931 C C . ASN A 1 119 ? -30.562 5.100 7.637 1.00 74.24 118 ASN A C 1
ATOM 932 O O . ASN A 1 119 ? -30.974 4.591 8.679 1.00 72.77 118 ASN A O 1
ATOM 937 N N . ASN A 1 120 ? -29.301 4.993 7.237 1.00 62.84 119 ASN A N 1
ATOM 938 C CA . ASN A 1 120 ? -28.332 4.266 8.043 1.00 68.74 119 ASN A CA 1
ATOM 939 C C . ASN A 1 120 ? -27.987 5.031 9.306 1.00 73.11 119 ASN A C 1
ATOM 940 O O . ASN A 1 120 ? -28.046 4.481 10.403 1.00 69.79 119 ASN A O 1
ATOM 945 N N . LYS A 1 121 ? -27.639 6.305 9.143 1.00 80.23 120 LYS A N 1
ATOM 946 C CA . LYS A 1 121 ? -27.382 7.179 10.280 1.00 67.20 120 LYS A CA 1
ATOM 947 C C . LYS A 1 121 ? -28.560 7.131 11.242 1.00 72.43 120 LYS A C 1
ATOM 948 O O . LYS A 1 121 ? -28.380 7.077 12.458 1.00 86.05 120 LYS A O 1
ATOM 954 N N . LYS A 1 122 ? -29.767 7.140 10.688 1.00 52.63 121 LYS A N 1
ATOM 955 C CA . LYS A 1 122 ? -30.979 7.102 11.498 1.00 65.96 121 LYS A CA 1
ATOM 956 C C . LYS A 1 122 ? -31.088 5.808 12.305 1.00 63.17 121 LYS A C 1
ATOM 957 O O . LYS A 1 122 ? -31.546 5.809 13.447 1.00 54.64 121 LYS A O 1
ATOM 963 N N . LYS A 1 123 ? -30.668 4.699 11.712 1.00 59.40 122 LYS A N 1
ATOM 964 C CA . LYS A 1 123 ? -30.797 3.409 12.379 1.00 74.84 122 LYS A CA 1
ATOM 965 C C . LYS A 1 123 ? -29.824 3.277 13.553 1.00 68.31 122 LYS A C 1
ATOM 966 O O . LYS A 1 123 ? -30.208 2.821 14.635 1.00 82.05 122 LYS A O 1
ATOM 972 N N . GLU A 1 124 ? -28.574 3.689 13.346 1.00 65.20 123 GLU A N 1
ATOM 973 C CA . GLU A 1 124 ? -27.576 3.640 14.417 1.00 79.24 123 GLU A CA 1
ATOM 974 C C . GLU A 1 124 ? -27.892 4.665 15.499 1.00 84.43 123 GLU A C 1
ATOM 975 O O . GLU A 1 124 ? -27.493 4.492 16.655 1.00 90.86 123 GLU A O 1
ATOM 981 N N . PHE A 1 125 ? -28.587 5.735 15.122 1.00 72.44 124 PHE A N 1
ATOM 982 C CA . PHE A 1 125 ? -29.056 6.703 16.105 1.00 65.73 124 PHE A CA 1
ATOM 983 C C . PHE A 1 125 ? -30.079 6.050 17.031 1.00 69.30 124 PHE A C 1
ATOM 984 O O . PHE A 1 125 ? -29.955 6.125 18.253 1.00 74.43 124 PHE A O 1
ATOM 992 N N . GLU A 1 126 ? -31.085 5.410 16.440 1.00 61.81 125 GLU A N 1
ATOM 993 C CA . GLU A 1 126 ? -32.112 4.699 17.193 1.00 74.61 125 GLU A CA 1
ATOM 994 C C . GLU A 1 126 ? -31.512 3.570 18.045 1.00 69.27 125 GLU A C 1
ATOM 995 O O . GLU A 1 126 ? -32.041 3.230 19.107 1.00 72.48 125 GLU A O 1
ATOM 1001 N N . GLU A 1 127 ? -30.405 2.999 17.576 1.00 65.77 126 GLU A N 1
ATOM 1002 C CA . GLU A 1 127 ? -29.724 1.924 18.301 1.00 81.82 126 GLU A CA 1
ATOM 1003 C C . GLU A 1 127 ? -29.026 2.434 19.568 1.00 77.70 126 GLU A C 1
ATOM 1004 O O . GLU A 1 127 ? -29.225 1.877 20.656 1.00 72.83 126 GLU A O 1
ATOM 1010 N N . THR A 1 128 ? -28.223 3.488 19.433 1.00 77.85 127 THR A N 1
ATOM 1011 C CA . THR A 1 128 ? -27.525 4.036 20.588 1.00 78.99 127 THR A CA 1
ATOM 1012 C C . THR A 1 128 ? -28.541 4.594 21.573 1.00 75.58 127 THR A C 1
ATOM 1013 O O . THR A 1 128 ? -28.365 4.501 22.787 1.00 73.37 127 THR A O 1
ATOM 1017 N N . ALA A 1 129 ? -29.601 5.188 21.039 1.00 61.21 128 ALA A N 1
ATOM 1018 C CA . ALA A 1 129 ? -30.698 5.669 21.864 1.00 62.90 128 ALA A CA 1
ATOM 1019 C C . ALA A 1 129 ? -31.240 4.539 22.741 1.00 67.59 128 ALA A C 1
ATOM 1020 O O . ALA A 1 129 ? -31.338 4.689 23.962 1.00 62.92 128 ALA A O 1
ATOM 1022 N N . LYS A 1 130 ? -31.576 3.406 22.126 1.00 61.06 129 LYS A N 1
ATOM 1023 C CA . LYS A 1 130 ? -32.078 2.261 22.885 1.00 78.27 129 LYS A CA 1
ATOM 1024 C C . LYS A 1 130 ? -31.132 1.888 24.021 1.00 75.38 129 LYS A C 1
ATOM 1025 O O . LYS A 1 130 ? -31.563 1.430 25.079 1.00 63.79 129 LYS A O 1
ATOM 1031 N N . LYS A 1 131 ? -29.840 2.091 23.800 1.00 66.24 130 LYS A N 1
ATOM 1032 C CA . LYS A 1 131 ? -28.846 1.722 24.798 1.00 68.54 130 LYS A CA 1
ATOM 1033 C C . LYS A 1 131 ? -28.803 2.687 25.975 1.00 71.47 130 LYS A C 1
ATOM 1034 O O . LYS A 1 131 ? -28.700 2.262 27.123 1.00 79.97 130 LYS A O 1
ATOM 1040 N N . VAL A 1 132 ? -28.879 3.985 25.704 1.00 61.54 131 VAL A N 1
ATOM 1041 C CA . VAL A 1 132 ? -28.880 4.945 26.798 1.00 61.38 131 VAL A CA 1
ATOM 1042 C C . VAL A 1 132 ? -30.167 4.769 27.595 1.00 67.83 131 VAL A C 1
ATOM 1043 O O . VAL A 1 132 ? -30.168 4.860 28.820 1.00 74.05 131 VAL A O 1
ATOM 1047 N N . ARG A 1 133 ? -31.254 4.481 26.889 1.00 65.48 132 ARG A N 1
ATOM 1048 C CA . ARG A 1 133 ? -32.555 4.281 27.514 1.00 68.85 132 ARG A CA 1
ATOM 1049 C C . ARG A 1 133 ? -32.527 3.137 28.519 1.00 81.34 132 ARG A C 1
ATOM 1050 O O . ARG A 1 133 ? -32.880 3.315 29.690 1.00 66.96 132 ARG A O 1
ATOM 1058 N N . ARG A 1 134 ? -32.114 1.960 28.048 1.00 76.63 133 ARG A N 1
ATOM 1059 C CA . ARG A 1 134 ? -32.014 0.774 28.905 1.00 72.22 133 ARG A CA 1
ATOM 1060 C C . ARG A 1 134 ? -31.100 1.002 30.110 1.00 74.45 133 ARG A C 1
ATOM 1061 O O . ARG A 1 134 ? -31.448 0.648 31.241 1.00 71.90 133 ARG A O 1
ATOM 1069 N N . ALA A 1 135 ? -29.935 1.592 29.861 1.00 57.78 134 ALA A N 1
ATOM 1070 C CA . ALA A 1 135 ? -29.005 1.903 30.932 1.00 61.82 134 ALA A CA 1
ATOM 1071 C C . ALA A 1 135 ? -29.677 2.775 31.990 1.00 72.66 134 ALA A C 1
ATOM 1072 O O . ALA A 1 135 ? -29.568 2.520 33.193 1.00 79.49 134 ALA A O 1
ATOM 1074 N N . ILE A 1 136 ? -30.355 3.818 31.527 1.00 78.05 135 ILE A N 1
ATOM 1075 C CA . ILE A 1 136 ? -31.089 4.709 32.405 1.00 73.14 135 ILE A CA 1
ATOM 1076 C C . ILE A 1 136 ? -32.155 3.957 33.197 1.00 76.42 135 ILE A C 1
ATOM 1077 O O . ILE A 1 136 ? -32.316 4.177 34.397 1.00 76.03 135 ILE A O 1
ATOM 1082 N N . GLU A 1 137 ? -32.887 3.075 32.524 1.00 81.06 136 GLU A N 1
ATOM 1083 C CA . GLU A 1 137 ? -33.874 2.247 33.206 1.00 83.25 136 GLU A CA 1
ATOM 1084 C C . GLU A 1 137 ? -33.214 1.417 34.301 1.00 81.08 136 GLU A C 1
ATOM 1085 O O . GLU A 1 137 ? -33.647 1.434 35.452 1.00 93.87 136 GLU A O 1
ATOM 1091 N N . GLN A 1 138 ? -32.158 0.699 33.935 1.00 85.65 137 GLN A N 1
ATOM 1092 C CA . GLN A 1 138 ? -31.456 -0.163 34.877 1.00 94.99 137 GLN A CA 1
ATOM 1093 C C . GLN A 1 138 ? -31.030 0.588 36.133 1.00 94.38 137 GLN A C 1
ATOM 1094 O O . GLN A 1 138 ? -31.227 0.105 37.247 1.00 107.10 137 GLN A O 1
ATOM 1100 N N . LEU A 1 139 ? -30.449 1.770 35.955 1.00 90.47 138 LEU A N 1
ATOM 1101 C CA . LEU A 1 139 ? -30.037 2.580 37.096 1.00 106.77 138 LEU A CA 1
ATOM 1102 C C . LEU A 1 139 ? -31.234 2.974 37.959 1.00 111.78 138 LEU A C 1
ATOM 1103 O O . LEU A 1 139 ? -31.142 3.019 39.186 1.00 114.11 138 LEU A O 1
ATOM 1108 N N . ALA A 1 140 ? -32.356 3.257 37.309 1.00 95.87 139 ALA A N 1
ATOM 1109 C CA . ALA A 1 140 ? -33.568 3.649 38.014 1.00 88.72 139 ALA A CA 1
ATOM 1110 C C . ALA A 1 140 ? -34.038 2.565 38.985 1.00 101.94 139 ALA A C 1
ATOM 1111 O O . ALA A 1 140 ? -34.439 2.862 40.112 1.00 96.75 139 ALA A O 1
ATOM 1113 N N . ALA A 1 141 ? -33.985 1.311 38.542 1.00 109.96 140 ALA A N 1
ATOM 1114 C CA . ALA A 1 141 ? -34.411 0.178 39.362 1.00 100.56 140 ALA A CA 1
ATOM 1115 C C . ALA A 1 141 ? -33.845 0.239 40.782 1.00 114.53 140 ALA A C 1
ATOM 1116 O O . ALA A 1 141 ? -32.686 -0.105 41.021 1.00 112.81 140 ALA A O 1
ATOM 1118 N N . THR B 1 6 ? -21.097 13.719 -11.890 1.00 116.19 5 THR B N 1
ATOM 1119 C CA . THR B 1 6 ? -20.363 14.980 -11.927 1.00 126.40 5 THR B CA 1
ATOM 1120 C C . THR B 1 6 ? -19.446 15.079 -13.143 1.00 130.14 5 THR B C 1
ATOM 1121 O O . THR B 1 6 ? -18.824 16.115 -13.372 1.00 144.63 5 THR B O 1
ATOM 1125 N N . LEU B 1 7 ? -19.375 14.000 -13.919 1.00 195.72 6 LEU B N 1
ATOM 1126 C CA . LEU B 1 7 ? -18.522 13.937 -15.103 1.00 167.53 6 LEU B CA 1
ATOM 1127 C C . LEU B 1 7 ? -17.059 13.793 -14.690 1.00 150.63 6 LEU B C 1
ATOM 1128 O O . LEU B 1 7 ? -16.582 14.517 -13.817 1.00 155.00 6 LEU B O 1
ATOM 1133 N N . PRO B 1 8 ? -16.346 12.845 -15.316 1.00 121.03 7 PRO B N 1
ATOM 1134 C CA . PRO B 1 8 ? -14.933 12.582 -15.028 1.00 104.87 7 PRO B CA 1
ATOM 1135 C C . PRO B 1 8 ? -14.058 13.605 -15.729 1.00 102.57 7 PRO B C 1
ATOM 1136 O O . PRO B 1 8 ? -14.359 13.989 -16.857 1.00 108.34 7 PRO B O 1
ATOM 1140 N N . PRO B 1 9 ? -12.970 14.029 -15.076 1.00 120.71 8 PRO B N 1
ATOM 1141 C CA . PRO B 1 9 ? -12.122 15.113 -15.586 1.00 129.70 8 PRO B CA 1
ATOM 1142 C C . PRO B 1 9 ? -11.457 14.776 -16.918 1.00 123.52 8 PRO B C 1
ATOM 1143 O O . PRO B 1 9 ? -11.339 15.647 -17.778 1.00 129.09 8 PRO B O 1
ATOM 1147 N N . ALA B 1 10 ? -11.030 13.530 -17.085 1.00 118.07 9 ALA B N 1
ATOM 1148 C CA . ALA B 1 10 ? -10.335 13.127 -18.300 1.00 119.42 9 ALA B CA 1
ATOM 1149 C C . ALA B 1 10 ? -11.224 13.265 -19.530 1.00 103.82 9 ALA B C 1
ATOM 1150 O O . ALA B 1 10 ? -10.735 13.330 -20.656 1.00 108.74 9 ALA B O 1
ATOM 1152 N N . TRP B 1 11 ? -12.532 13.325 -19.310 1.00 92.62 10 TRP B N 1
ATOM 1153 C CA . TRP B 1 11 ? -13.493 13.349 -20.410 1.00 89.34 10 TRP B CA 1
ATOM 1154 C C . TRP B 1 11 ? -14.182 14.712 -20.583 1.00 89.24 10 TRP B C 1
ATOM 1155 O O . TRP B 1 11 ? -15.130 14.844 -21.358 1.00 80.56 10 TRP B O 1
ATOM 1166 N N . GLN B 1 12 ? -13.689 15.723 -19.869 1.00 86.65 11 GLN B N 1
ATOM 1167 C CA . GLN B 1 12 ? -14.250 17.079 -19.914 1.00 79.45 11 GLN B CA 1
ATOM 1168 C C . GLN B 1 12 ? -14.137 17.778 -21.274 1.00 79.83 11 GLN B C 1
ATOM 1169 O O . GLN B 1 12 ? -15.095 18.390 -21.739 1.00 71.39 11 GLN B O 1
ATOM 1175 N N . PRO B 1 13 ? -12.957 17.714 -21.908 1.00 64.16 12 PRO B N 1
ATOM 1176 C CA . PRO B 1 13 ? -12.762 18.348 -23.216 1.00 59.17 12 PRO B CA 1
ATOM 1177 C C . PRO B 1 13 ? -13.925 18.141 -24.186 1.00 53.32 12 PRO B C 1
ATOM 1178 O O . PRO B 1 13 ? -14.122 18.944 -25.099 1.00 84.94 12 PRO B O 1
ATOM 1182 N N . PHE B 1 14 ? -14.683 17.070 -23.996 1.00 63.64 13 PHE B N 1
ATOM 1183 C CA . PHE B 1 14 ? -15.848 16.812 -24.830 1.00 63.64 13 PHE B CA 1
ATOM 1184 C C . PHE B 1 14 ? -16.941 17.828 -24.532 1.00 60.63 13 PHE B C 1
ATOM 1185 O O . PHE B 1 14 ? -17.864 18.004 -25.325 1.00 65.92 13 PHE B O 1
ATOM 1193 N N . LEU B 1 15 ? -16.830 18.483 -23.378 1.00 92.13 14 LEU B N 1
ATOM 1194 C CA . LEU B 1 15 ? -17.783 19.509 -22.965 1.00 95.12 14 LEU B CA 1
ATOM 1195 C C . LEU B 1 15 ? -17.346 20.893 -23.424 1.00 92.84 14 LEU B C 1
ATOM 1196 O O . LEU B 1 15 ? -16.285 21.382 -23.037 1.00 84.39 14 LEU B O 1
ATOM 1201 N N . LYS B 1 16 ?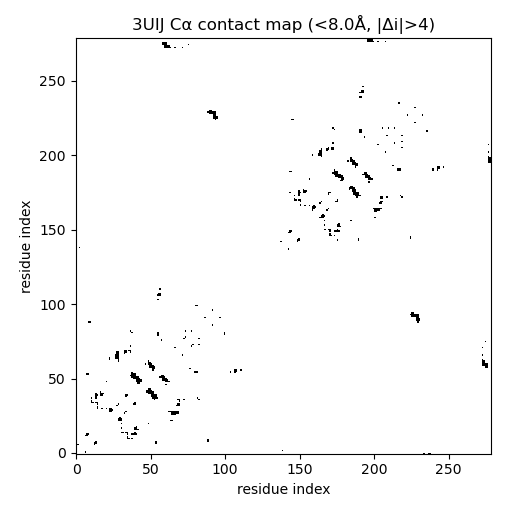 -18.179 21.522 -24.244 1.00 75.27 15 LYS B N 1
ATOM 1202 C CA . LYS B 1 16 ? -17.879 22.842 -24.784 1.00 81.24 15 LYS B CA 1
ATOM 1203 C C . LYS B 1 16 ? -17.570 23.840 -23.684 1.00 74.61 15 LYS B C 1
ATOM 1204 O O . LYS B 1 16 ? -16.519 24.478 -23.694 1.00 80.87 15 LYS B O 1
ATOM 1210 N N . ASP B 1 17 ? -18.492 23.967 -22.736 1.00 64.35 16 ASP B N 1
ATOM 1211 C CA . ASP B 1 17 ? -18.314 24.873 -21.605 1.00 86.23 16 ASP B CA 1
ATOM 1212 C C . ASP B 1 17 ? -16.931 24.725 -20.981 1.00 84.31 16 ASP B C 1
ATOM 1213 O O . ASP B 1 17 ? -16.335 25.704 -20.530 1.00 96.83 16 ASP B O 1
ATOM 1218 N N . HIS B 1 18 ? -16.421 23.499 -20.956 1.00 89.01 17 HIS B N 1
ATOM 1219 C CA . HIS B 1 18 ? -15.081 23.275 -20.444 1.00 94.34 17 HIS B CA 1
ATOM 1220 C C . HIS B 1 18 ? -14.064 23.907 -21.384 1.00 96.32 17 HIS B C 1
ATOM 1221 O O . HIS B 1 18 ? -13.209 24.682 -20.957 1.00 101.39 17 HIS B O 1
ATOM 1228 N N . ARG B 1 19 ? -14.173 23.579 -22.668 1.00 69.13 18 ARG B N 1
ATOM 1229 C CA . ARG B 1 19 ? -13.276 24.119 -23.682 1.00 73.54 18 ARG B CA 1
ATOM 1230 C C . ARG B 1 19 ? -13.285 25.647 -23.654 1.00 93.02 18 ARG B C 1
ATOM 1231 O O . ARG B 1 19 ? -12.231 26.290 -23.644 1.00 68.75 18 ARG B O 1
ATOM 1239 N N . ILE B 1 20 ? -14.481 26.222 -23.640 1.00 75.94 19 ILE B N 1
ATOM 1240 C CA . ILE B 1 20 ? -14.627 27.660 -23.475 1.00 73.73 19 ILE B CA 1
ATOM 1241 C C . ILE B 1 20 ? -13.827 28.133 -22.268 1.00 72.82 19 ILE B C 1
ATOM 1242 O O . ILE B 1 20 ? -13.072 29.101 -22.351 1.00 92.51 19 ILE B O 1
ATOM 1247 N N . SER B 1 21 ? -13.994 27.435 -21.149 1.00 96.17 20 SER B N 1
ATOM 1248 C CA . SER B 1 21 ? -13.345 27.818 -19.902 1.00 95.94 20 SER B CA 1
ATOM 1249 C C . SER B 1 21 ? -11.826 27.810 -20.018 1.00 90.95 20 SER B C 1
ATOM 1250 O O . SER B 1 21 ? -11.151 28.546 -19.306 1.00 96.60 20 SER B O 1
ATOM 1253 N N . THR B 1 22 ? -11.285 26.982 -20.908 1.00 74.66 21 THR B N 1
ATOM 1254 C CA . THR B 1 22 ? -9.834 26.880 -21.050 1.00 76.86 21 THR B CA 1
ATOM 1255 C C . THR B 1 22 ? -9.237 28.192 -21.531 1.00 94.05 21 THR B C 1
ATOM 1256 O O . THR B 1 22 ? -8.060 28.467 -21.308 1.00 86.85 21 THR B O 1
ATOM 1260 N N . PHE B 1 23 ? -10.055 28.995 -22.200 1.00 103.90 22 PHE B N 1
ATOM 1261 C CA . PHE B 1 23 ? -9.596 30.263 -22.746 1.00 111.90 22 PHE B CA 1
ATOM 1262 C C . PHE B 1 23 ? -9.526 31.342 -21.679 1.00 125.72 22 PHE B C 1
ATOM 1263 O O . PHE B 1 23 ? -10.541 31.915 -21.284 1.00 114.47 22 PHE B O 1
ATOM 1271 N N . LYS B 1 24 ? -8.310 31.601 -21.212 1.00 144.36 23 LYS B N 1
ATOM 1272 C CA . LYS B 1 24 ? -8.064 32.633 -20.216 1.00 163.19 23 LYS B CA 1
ATOM 1273 C C . LYS B 1 24 ? -7.135 33.671 -20.819 1.00 156.29 23 LYS B C 1
ATOM 1274 O O . LYS B 1 24 ? -6.128 33.324 -21.437 1.00 167.21 23 LYS B O 1
ATOM 1280 N N . ASN B 1 25 ? -7.469 34.942 -20.640 1.00 125.76 24 ASN B N 1
ATOM 1281 C CA . ASN B 1 25 ? -6.715 36.001 -21.284 1.00 152.19 24 ASN B CA 1
ATOM 1282 C C . ASN B 1 25 ? -6.526 35.653 -22.750 1.00 145.19 24 ASN B C 1
ATOM 1283 O O . ASN B 1 25 ? -5.409 35.593 -23.263 1.00 154.77 24 ASN B O 1
ATOM 1288 N N . TRP B 1 26 ? -7.645 35.387 -23.408 1.00 124.62 25 TRP B N 1
ATOM 1289 C CA . TRP B 1 26 ? -7.669 35.150 -24.839 1.00 118.82 25 TRP B CA 1
ATOM 1290 C C . TRP B 1 26 ? -8.161 36.418 -25.527 1.00 147.90 25 TRP B C 1
ATOM 1291 O O . TRP B 1 26 ? -9.164 37.002 -25.128 1.00 167.32 25 TRP B O 1
ATOM 1302 N N . PRO B 1 27 ? -7.436 36.853 -26.562 1.00 159.86 26 PRO B N 1
ATOM 1303 C CA . PRO B 1 27 ? -7.772 38.062 -27.323 1.00 155.43 26 PRO B CA 1
ATOM 1304 C C . PRO B 1 27 ? -9.064 37.834 -28.103 1.00 153.19 26 PRO B C 1
ATOM 1305 O O . PRO B 1 27 ? -9.938 37.123 -27.612 1.00 141.73 26 PRO B O 1
ATOM 1309 N N . PHE B 1 28 ? -9.195 38.426 -29.284 1.00 159.39 27 PHE B N 1
ATOM 1310 C CA . PHE B 1 28 ? -10.325 38.124 -30.170 1.00 153.15 27 PHE B CA 1
ATOM 1311 C C . PHE B 1 28 ? -11.643 37.769 -29.458 1.00 146.94 27 PHE B C 1
ATOM 1312 O O . PHE B 1 28 ? -12.030 36.603 -29.378 1.00 126.39 27 PHE B O 1
ATOM 1320 N N . LEU B 1 29 ? -12.331 38.787 -28.950 1.00 142.62 28 LEU B N 1
ATOM 1321 C CA . LEU B 1 29 ? -13.641 38.597 -28.337 1.00 130.48 28 LEU B CA 1
ATOM 1322 C C . LEU B 1 29 ? -14.721 39.242 -29.192 1.00 131.64 28 LEU B C 1
ATOM 1323 O O . LEU B 1 29 ? -14.607 39.311 -30.414 1.00 129.81 28 LEU B O 1
ATOM 1328 N N . GLU B 1 30 ? -15.767 39.717 -28.527 1.00 105.07 29 GLU B N 1
ATOM 1329 C CA . GLU B 1 30 ? -16.867 40.400 -29.188 1.00 106.45 29 GLU B CA 1
ATOM 1330 C C . GLU B 1 30 ? -16.364 41.354 -30.269 1.00 109.42 29 GLU B C 1
ATOM 1331 O O . GLU B 1 30 ? -15.509 42.204 -30.020 1.00 118.88 29 GLU B O 1
ATOM 1337 N N . GLY B 1 31 ? -16.903 41.198 -31.473 1.00 128.65 30 GLY B N 1
ATOM 1338 C CA . GLY B 1 31 ? -16.437 41.944 -32.625 1.00 116.02 30 GLY B CA 1
ATOM 1339 C C . GLY B 1 31 ? -15.563 41.059 -33.487 1.00 110.48 30 GLY B C 1
ATOM 1340 O O . GLY B 1 31 ? -15.359 41.323 -34.670 1.00 128.75 30 GLY B O 1
ATOM 1341 N N . CYS B 1 32 ? -15.048 39.991 -32.887 1.00 122.02 31 CYS B N 1
ATOM 1342 C CA . CYS B 1 32 ? -14.189 39.053 -33.600 1.00 133.12 31 CYS B CA 1
ATOM 1343 C C . CYS B 1 32 ? -14.922 37.761 -33.938 1.00 118.98 31 CYS B C 1
ATOM 1344 O O . CYS B 1 32 ? -15.835 37.346 -33.226 1.00 100.01 31 CYS B O 1
ATOM 1347 N N . ALA B 1 33 ? -14.507 37.130 -35.031 1.00 112.01 32 ALA B N 1
ATOM 1348 C CA . ALA B 1 33 ? -15.167 35.929 -35.520 1.00 98.96 32 ALA B CA 1
ATOM 1349 C C . ALA B 1 33 ? -14.742 34.691 -34.741 1.00 105.46 32 ALA B C 1
ATOM 1350 O O . ALA B 1 33 ? -15.519 33.746 -34.599 1.00 79.85 32 ALA B O 1
ATOM 1352 N N . CYS B 1 34 ? -13.509 34.692 -34.243 1.00 91.01 33 CYS B N 1
ATOM 1353 C CA . CYS B 1 34 ? -13.002 33.544 -33.496 1.00 95.12 33 CYS B CA 1
ATOM 1354 C C . CYS B 1 34 ? -13.064 33.751 -31.985 1.00 91.61 33 CYS B C 1
ATOM 1355 O O . CYS B 1 34 ? -12.035 33.818 -31.314 1.00 82.61 33 CYS B O 1
ATOM 1358 N N . THR B 1 35 ? -14.281 33.838 -31.458 1.00 106.48 34 THR B N 1
ATOM 1359 C CA . THR B 1 35 ? -14.484 33.982 -30.024 1.00 105.38 34 THR B CA 1
ATOM 1360 C C . THR B 1 35 ? -14.286 32.628 -29.354 1.00 114.51 34 THR B C 1
ATOM 1361 O O . THR B 1 35 ? -14.474 31.587 -29.987 1.00 118.77 34 THR B O 1
ATOM 1365 N N . PRO B 1 36 ? -13.891 32.636 -28.072 1.00 112.68 35 PRO B N 1
ATOM 1366 C CA . PRO B 1 36 ? -13.683 31.403 -27.307 1.00 110.59 35 PRO B CA 1
ATOM 1367 C C . PRO B 1 36 ? -14.898 30.485 -27.408 1.00 95.72 35 PRO B C 1
ATOM 1368 O O . PRO B 1 36 ? -14.761 29.271 -27.285 1.00 105.32 35 PRO B O 1
ATOM 1372 N N . GLU B 1 37 ? -16.074 31.064 -27.633 1.00 74.74 36 GLU B N 1
ATOM 1373 C CA . GLU B 1 37 ? -17.285 30.279 -27.847 1.00 72.10 36 GLU B CA 1
ATOM 1374 C C . GLU B 1 37 ? -17.196 29.495 -29.154 1.00 76.15 36 GLU B C 1
ATOM 1375 O O . GLU B 1 37 ? -17.477 28.297 -29.179 1.00 84.84 36 GLU B O 1
ATOM 1381 N N . ARG B 1 38 ? -16.792 30.166 -30.231 1.00 72.89 37 ARG B N 1
ATOM 1382 C CA . ARG B 1 38 ? -16.696 29.529 -31.543 1.00 72.91 37 ARG B CA 1
ATOM 1383 C C . ARG B 1 38 ? -15.359 28.803 -31.722 1.00 78.04 37 ARG B C 1
ATOM 1384 O O . ARG B 1 38 ? -15.186 28.036 -32.678 1.00 77.90 37 ARG B O 1
ATOM 1392 N N . MET B 1 39 ? -14.420 29.045 -30.807 1.00 86.14 38 MET B N 1
ATOM 1393 C CA . MET B 1 39 ? -13.203 28.243 -30.741 1.00 80.58 38 MET B CA 1
ATOM 1394 C C . MET B 1 39 ? -13.534 26.865 -30.181 1.00 84.36 38 MET B C 1
ATOM 1395 O O . MET B 1 39 ? -13.210 25.843 -30.784 1.00 83.34 38 MET B O 1
ATOM 1400 N N . ALA B 1 40 ? -14.171 26.850 -29.014 1.00 82.61 39 ALA B N 1
ATOM 1401 C CA . ALA B 1 40 ? -14.643 25.613 -28.415 1.00 77.12 39 ALA B CA 1
ATOM 1402 C C . ALA B 1 40 ? -15.577 24.885 -29.378 1.00 81.15 39 ALA B C 1
ATOM 1403 O O . ALA B 1 40 ? -15.586 23.654 -29.437 1.00 79.57 39 ALA B O 1
ATOM 1405 N N . GLU B 1 41 ? -16.361 25.653 -30.130 1.00 65.02 40 GLU B N 1
ATOM 1406 C CA . GLU B 1 41 ? -17.254 25.093 -31.142 1.00 49.50 40 GLU B CA 1
ATOM 1407 C C . GLU B 1 41 ? -16.493 24.275 -32.179 1.00 82.98 40 GLU B C 1
ATOM 1408 O O . GLU B 1 41 ? -17.029 23.323 -32.743 1.00 71.26 40 GLU B O 1
ATOM 1414 N N . ALA B 1 42 ? -15.247 24.661 -32.435 1.00 79.46 41 ALA B N 1
ATOM 1415 C CA . ALA B 1 42 ? -14.403 23.955 -33.394 1.00 72.08 41 ALA B CA 1
ATOM 1416 C C . ALA B 1 42 ? -13.573 22.867 -32.713 1.00 71.07 41 ALA B C 1
ATOM 1417 O O . ALA B 1 42 ? -12.757 22.197 -33.352 1.00 77.82 41 ALA B O 1
ATOM 1419 N N . GLY B 1 43 ? -13.782 22.705 -31.411 1.00 67.71 42 GLY B N 1
ATOM 1420 C CA . GLY B 1 43 ? -13.083 21.694 -30.640 1.00 56.47 42 GLY B CA 1
ATOM 1421 C C . GLY B 1 43 ? -11.777 22.176 -30.037 1.00 61.69 42 GLY B C 1
ATOM 1422 O O . GLY B 1 43 ? -11.019 21.386 -29.479 1.00 79.08 42 GLY B O 1
ATOM 1423 N N . PHE B 1 44 ? -11.515 23.475 -30.131 1.00 59.75 43 PHE B N 1
ATOM 1424 C CA . PHE B 1 44 ? -10.237 24.019 -29.677 1.00 59.10 43 PHE B CA 1
ATOM 1425 C C . PHE B 1 44 ? -10.132 24.271 -28.174 1.00 62.14 43 PHE B C 1
ATOM 1426 O O . PHE B 1 44 ? -11.106 24.636 -27.510 1.00 56.18 43 PHE B O 1
ATOM 1434 N N . ILE B 1 45 ? -8.922 24.066 -27.665 1.00 67.42 44 ILE B N 1
ATOM 1435 C CA . ILE B 1 45 ? -8.571 24.319 -26.276 1.00 81.66 44 ILE B CA 1
ATOM 1436 C C . ILE B 1 45 ? -7.492 25.397 -26.236 1.00 96.39 44 ILE B C 1
ATOM 1437 O O . ILE B 1 45 ? -6.718 25.547 -27.183 1.00 81.73 44 ILE B O 1
ATOM 1442 N N . HIS B 1 46 ? -7.440 26.154 -25.147 1.00 103.69 45 HIS B N 1
ATOM 1443 C CA . HIS B 1 46 ? -6.401 27.160 -24.996 1.00 96.06 45 HIS B CA 1
ATOM 1444 C C . HIS B 1 46 ? -5.176 26.560 -24.316 1.00 101.67 45 HIS B C 1
ATOM 1445 O O . HIS B 1 46 ? -5.179 26.319 -23.108 1.00 108.18 45 HIS B O 1
ATOM 1452 N N . CYS B 1 47 ? -4.132 26.317 -25.102 1.00 95.22 46 CYS B N 1
ATOM 1453 C CA . CYS B 1 47 ? -2.885 25.764 -24.588 1.00 91.40 46 CYS B CA 1
ATOM 1454 C C . CYS B 1 47 ? -1.746 26.745 -24.818 1.00 105.48 46 CYS B C 1
ATOM 1455 O O . CYS B 1 47 ? -0.809 26.446 -25.558 1.00 107.81 46 CYS B O 1
ATOM 1458 N N . PRO B 1 48 ? -1.819 27.922 -24.175 1.00 129.95 47 PRO B N 1
ATOM 1459 C CA . PRO B 1 48 ? -0.881 29.015 -24.438 1.00 129.12 47 PRO B CA 1
ATOM 1460 C C . PRO B 1 48 ? 0.480 28.774 -23.808 1.00 132.79 47 PRO B C 1
ATOM 1461 O O . PRO B 1 48 ? 0.558 28.394 -22.641 1.00 138.72 47 PRO B O 1
ATOM 1465 N N . THR B 1 49 ? 1.539 28.991 -24.580 1.00 129.19 48 THR B N 1
ATOM 1466 C CA . THR B 1 49 ? 2.890 28.964 -24.039 1.00 136.64 48 THR B CA 1
ATOM 1467 C C . THR B 1 49 ? 3.299 30.397 -23.749 1.00 143.18 48 THR B C 1
ATOM 1468 O O . THR B 1 49 ? 2.469 31.305 -23.787 1.00 136.23 48 THR B O 1
ATOM 1472 N N . GLU B 1 50 ? 4.578 30.605 -23.462 1.00 153.65 49 GLU B N 1
ATOM 1473 C CA . GLU B 1 50 ? 5.095 31.957 -23.316 1.00 162.05 49 GLU B CA 1
ATOM 1474 C C . GLU B 1 50 ? 5.488 32.500 -24.686 1.00 157.38 49 GLU B C 1
ATOM 1475 O O . GLU B 1 50 ? 5.258 33.671 -24.992 1.00 150.17 49 GLU B O 1
ATOM 1481 N N . ASN B 1 51 ? 6.067 31.632 -25.512 1.00 154.38 50 ASN B N 1
ATOM 1482 C CA . ASN B 1 51 ? 6.498 32.006 -26.855 1.00 154.68 50 ASN B CA 1
ATOM 1483 C C . ASN B 1 51 ? 5.352 32.034 -27.861 1.00 146.38 50 ASN B C 1
ATOM 1484 O O . ASN B 1 51 ? 5.548 32.372 -29.028 1.00 146.79 50 ASN B O 1
ATOM 1489 N N . GLU B 1 52 ? 4.161 31.659 -27.406 1.00 146.43 51 GLU B N 1
ATOM 1490 C CA . GLU B 1 52 ? 2.951 31.797 -28.212 1.00 148.14 51 GLU B CA 1
ATOM 1491 C C . GLU B 1 52 ? 1.671 31.648 -27.382 1.00 137.52 51 GLU B C 1
ATOM 1492 O O . GLU B 1 52 ? 1.008 30.611 -27.428 1.00 129.08 51 GLU B O 1
ATOM 1498 N N . PRO B 1 53 ? 1.319 32.697 -26.620 1.00 126.81 52 PRO B N 1
ATOM 1499 C CA . PRO B 1 53 ? 0.078 32.736 -25.835 1.00 113.64 52 PRO B CA 1
ATOM 1500 C C . PRO B 1 53 ? -1.134 32.635 -26.755 1.00 111.60 52 PRO B C 1
ATOM 1501 O O . PRO B 1 53 ? -2.278 32.778 -26.322 1.00 94.20 52 PRO B O 1
ATOM 1505 N N . ASP B 1 54 ? -0.853 32.382 -28.028 1.00 138.63 53 ASP B N 1
ATOM 1506 C CA . ASP B 1 54 ? -1.849 32.344 -29.088 1.00 131.72 53 ASP B CA 1
ATOM 1507 C C . ASP B 1 54 ? -2.300 30.909 -29.341 1.00 129.20 53 ASP B C 1
ATOM 1508 O O . ASP B 1 54 ? -3.312 30.664 -30.001 1.00 120.27 53 ASP B O 1
ATOM 1513 N N . LEU B 1 55 ? -1.546 29.964 -28.789 1.00 120.09 54 LEU B N 1
ATOM 1514 C CA . LEU B 1 55 ? -1.692 28.552 -29.122 1.00 109.96 54 LEU B CA 1
ATOM 1515 C C . LEU B 1 55 ? -3.025 27.932 -28.701 1.00 106.29 54 LEU B C 1
ATOM 1516 O O . LEU B 1 55 ? -3.401 27.962 -27.529 1.00 101.71 54 LEU B O 1
ATOM 1521 N N . ALA B 1 56 ? -3.729 27.363 -29.674 1.00 98.32 55 ALA B N 1
ATOM 1522 C CA . ALA B 1 56 ? -4.949 26.610 -29.416 1.00 89.74 55 ALA B CA 1
ATOM 1523 C C . ALA B 1 56 ? -4.841 25.221 -30.039 1.00 97.02 55 ALA B C 1
ATOM 1524 O O . ALA B 1 56 ? -4.309 25.065 -31.137 1.00 100.23 55 ALA B O 1
ATOM 1526 N N . GLN B 1 57 ? -5.344 24.211 -29.340 1.00 95.35 56 GLN B N 1
ATOM 1527 C CA . GLN B 1 57 ? -5.270 22.840 -29.834 1.00 89.65 56 GLN B CA 1
ATOM 1528 C C . GLN B 1 57 ? -6.615 22.126 -29.779 1.00 86.78 56 GLN B C 1
ATOM 1529 O O . GLN B 1 57 ? -7.345 22.233 -28.794 1.00 82.79 56 GLN B O 1
ATOM 1535 N N . CYS B 1 58 ? -6.933 21.393 -30.842 1.00 85.91 57 CYS B N 1
ATOM 1536 C CA . CYS B 1 58 ? -8.148 20.588 -30.882 1.00 80.80 57 CYS B CA 1
ATOM 1537 C C . CYS B 1 58 ? -8.049 19.424 -29.903 1.00 72.92 57 CYS B C 1
ATOM 1538 O O . CYS B 1 58 ? -7.067 18.683 -29.905 1.00 69.79 57 CYS B O 1
ATOM 1541 N N . PHE B 1 59 ? -9.071 19.265 -29.069 1.00 70.77 58 PHE B N 1
ATOM 1542 C CA . PHE B 1 59 ? -9.062 18.246 -28.024 1.00 74.88 58 PHE B CA 1
ATOM 1543 C C . PHE B 1 59 ? -9.186 16.844 -28.610 1.00 75.15 58 PHE B C 1
ATOM 1544 O O . PHE B 1 59 ? -8.777 15.863 -27.989 1.00 66.38 58 PHE B O 1
ATOM 1552 N N . PHE B 1 60 ? -9.756 16.760 -29.808 1.00 65.78 59 PHE B N 1
ATOM 1553 C CA . PHE B 1 60 ? -10.040 15.476 -30.434 1.00 59.52 59 PHE B CA 1
ATOM 1554 C C . PHE B 1 60 ? -8.913 14.964 -31.341 1.00 84.43 59 PHE B C 1
ATOM 1555 O O . PHE B 1 60 ? -8.421 13.847 -31.158 1.00 81.24 59 PHE B O 1
ATOM 1563 N N . CYS B 1 61 ? -8.515 15.774 -32.318 1.00 56.18 60 CYS B N 1
ATOM 1564 C CA . CYS B 1 61 ? -7.478 15.375 -33.267 1.00 61.95 60 CYS B CA 1
ATOM 1565 C C . CYS B 1 61 ? -6.093 15.770 -32.771 1.00 63.26 60 CYS B C 1
ATOM 1566 O O . CYS B 1 61 ? -5.093 15.162 -33.155 1.00 76.20 60 CYS B O 1
ATOM 1569 N N . PHE B 1 62 ? -6.042 16.794 -31.921 1.00 61.26 61 PHE B N 1
ATOM 1570 C CA . PHE B 1 62 ? -4.783 17.276 -31.345 1.00 75.59 61 PHE B CA 1
ATOM 1571 C C . PHE B 1 62 ? -3.955 18.113 -32.322 1.00 73.14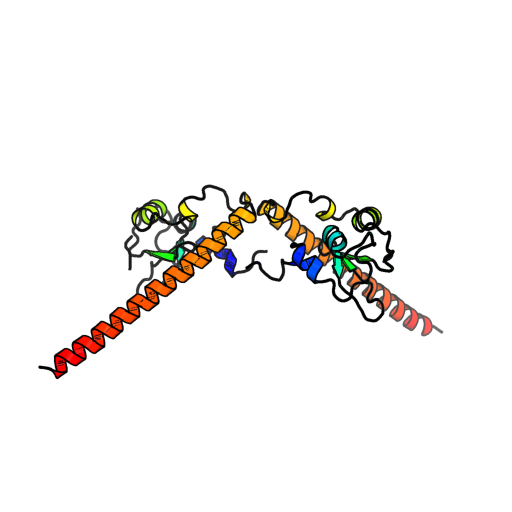 61 PHE B C 1
ATOM 1572 O O . PHE B 1 62 ? -2.748 18.288 -32.143 1.00 72.73 61 PHE B O 1
ATOM 1580 N N . TYR B 1 63 ? -4.617 18.631 -33.349 1.00 78.75 62 TYR B N 1
ATOM 1581 C CA . TYR B 1 63 ? -3.990 19.560 -34.271 1.00 85.97 62 TYR B CA 1
ATOM 1582 C C . TYR B 1 63 ? -3.797 20.879 -33.544 1.00 94.46 62 TYR B C 1
ATOM 1583 O O . TYR B 1 63 ? -4.622 21.264 -32.717 1.00 87.21 62 TYR B O 1
ATOM 1592 N N . GLU B 1 64 ? -2.706 21.569 -33.854 1.00 99.05 63 GLU B N 1
ATOM 1593 C CA . GLU B 1 64 ? -2.398 22.841 -33.212 1.00 105.27 63 GLU B CA 1
ATOM 1594 C C . GLU B 1 64 ? -2.330 24.001 -34.203 1.00 108.92 63 GLU B C 1
ATOM 1595 O O . GLU B 1 64 ? -1.729 23.884 -35.271 1.00 103.53 63 GLU B O 1
ATOM 1601 N N . LEU B 1 65 ? -2.955 25.119 -33.840 1.00 108.74 64 LEU B N 1
ATOM 1602 C CA . LEU B 1 65 ? -2.932 26.318 -34.673 1.00 88.05 64 LEU B CA 1
ATOM 1603 C C . LEU B 1 65 ? -2.578 27.574 -33.877 1.00 106.40 64 LEU B C 1
ATOM 1604 O O . LEU B 1 65 ? -2.918 27.702 -32.699 1.00 105.35 64 LEU B O 1
ATOM 1609 N N . GLU B 1 66 ? -1.894 28.498 -34.545 1.00 116.74 65 GLU B N 1
ATOM 1610 C CA . GLU B 1 66 ? -1.391 29.716 -33.926 1.00 107.14 65 GLU B CA 1
ATOM 1611 C C . GLU B 1 66 ? -1.591 30.861 -34.914 1.00 118.49 65 GLU B C 1
ATOM 1612 O O . GLU B 1 66 ? -2.145 30.657 -35.994 1.00 119.89 65 GLU B O 1
ATOM 1618 N N . GLY B 1 67 ? -1.147 32.060 -34.548 1.00 134.13 66 GLY B N 1
ATOM 1619 C CA . GLY B 1 67 ? -1.241 33.212 -35.430 1.00 147.88 66 GLY B CA 1
ATOM 1620 C C . GLY B 1 67 ? -2.668 33.539 -35.819 1.00 138.40 66 GLY B C 1
ATOM 1621 O O . GLY B 1 67 ? -2.938 33.950 -36.948 1.00 141.83 66 GLY B O 1
ATOM 1622 N N . TRP B 1 68 ? -3.584 33.360 -34.874 1.00 114.08 67 TRP B N 1
ATOM 1623 C CA . TRP B 1 68 ? -5.006 33.552 -35.135 1.00 111.55 67 TRP B CA 1
ATOM 1624 C C . TRP B 1 68 ? -5.347 34.957 -35.621 1.00 141.26 67 TRP B C 1
ATOM 1625 O O . TRP B 1 68 ? -4.853 35.952 -35.089 1.00 102.62 67 TRP B O 1
ATOM 1636 N N . GLU B 1 69 ? -6.183 35.021 -36.652 1.00 167.41 68 GLU B N 1
ATOM 1637 C CA . GLU B 1 69 ? -6.674 36.287 -37.181 1.00 157.90 68 GLU B CA 1
ATOM 1638 C C . GLU B 1 69 ? -8.086 36.549 -36.670 1.00 146.31 68 GLU B C 1
ATOM 1639 O O . GLU B 1 69 ? -8.884 35.622 -36.538 1.00 131.07 68 GLU B O 1
ATOM 1645 N N . PRO B 1 70 ? -8.397 37.819 -36.379 1.00 124.92 69 PRO B N 1
ATOM 1646 C CA . PRO B 1 70 ? -9.700 38.221 -35.838 1.00 114.21 69 PRO B CA 1
ATOM 1647 C C . PRO B 1 70 ? -10.858 37.738 -36.703 1.00 109.84 69 PRO B C 1
ATOM 1648 O O . PRO B 1 70 ? -11.914 37.396 -36.175 1.00 96.34 69 PRO B O 1
ATOM 1652 N N . ASP B 1 71 ? -10.658 37.717 -38.016 1.00 136.40 70 ASP B N 1
ATOM 1653 C CA . ASP B 1 71 ? -11.716 37.328 -38.942 1.00 139.59 70 ASP B CA 1
ATOM 1654 C C . ASP B 1 71 ? -11.716 35.837 -39.255 1.00 127.67 70 ASP B C 1
ATOM 1655 O O . ASP B 1 71 ? -12.554 35.363 -40.021 1.00 119.23 70 ASP B O 1
ATOM 1660 N N . ASP B 1 72 ? -10.776 35.105 -38.666 1.00 94.41 71 ASP B N 1
ATOM 1661 C CA . ASP B 1 72 ? -10.683 33.664 -38.884 1.00 90.94 71 ASP B CA 1
ATOM 1662 C C . ASP B 1 72 ? -11.904 32.930 -38.345 1.00 104.43 71 ASP B C 1
ATOM 1663 O O . ASP B 1 72 ? -12.341 33.174 -37.221 1.00 74.70 71 ASP B O 1
ATOM 1668 N N . ASP B 1 73 ? -12.445 32.024 -39.153 1.00 114.35 72 ASP B N 1
ATOM 1669 C CA . ASP B 1 73 ? -13.511 31.139 -38.701 1.00 106.86 72 ASP B CA 1
ATOM 1670 C C . ASP B 1 73 ? -12.916 29.793 -38.298 1.00 100.95 72 ASP B C 1
ATOM 1671 O O . ASP B 1 73 ? -12.483 29.018 -39.153 1.00 105.95 72 ASP B O 1
ATOM 1676 N N . PRO B 1 74 ? -12.892 29.517 -36.985 1.00 99.15 73 PRO B N 1
ATOM 1677 C CA . PRO B 1 74 ? -12.272 28.325 -36.391 1.00 90.51 73 PRO B CA 1
ATOM 1678 C C . PRO B 1 74 ? -12.641 27.031 -37.116 1.00 93.41 73 PRO B C 1
ATOM 1679 O O . PRO B 1 74 ? -11.765 26.197 -37.353 1.00 82.20 73 PRO B O 1
ATOM 1683 N N . ILE B 1 75 ? -13.916 26.870 -37.459 1.00 92.41 74 ILE B N 1
ATOM 1684 C CA . ILE B 1 75 ? -14.361 25.695 -38.199 1.00 89.64 74 ILE B CA 1
ATOM 1685 C C . ILE B 1 75 ? -13.680 25.616 -39.566 1.00 99.61 74 ILE B C 1
ATOM 1686 O O . ILE B 1 75 ? -13.100 24.589 -39.910 1.00 115.37 74 ILE B O 1
ATOM 1691 N N . GLU B 1 76 ? -13.740 26.701 -40.335 1.00 89.74 75 GLU B N 1
ATOM 1692 C CA . GLU B 1 76 ? -13.129 26.741 -41.666 1.00 101.84 75 GLU B CA 1
ATOM 1693 C C . GLU B 1 76 ? -11.624 26.500 -41.605 1.00 93.55 75 GLU B C 1
ATOM 1694 O O . GLU B 1 76 ? -11.064 25.761 -42.419 1.00 98.53 75 GLU B O 1
ATOM 1700 N N . GLU B 1 77 ? -10.973 27.128 -40.632 1.00 80.99 76 GLU B N 1
ATOM 1701 C CA . GLU B 1 77 ? -9.541 26.933 -40.423 1.00 95.46 76 GLU B CA 1
ATOM 1702 C C . GLU B 1 77 ? -9.234 25.465 -40.202 1.00 99.50 76 GLU B C 1
ATOM 1703 O O . GLU B 1 77 ? -8.236 24.941 -40.706 1.00 92.68 76 GLU B O 1
ATOM 1709 N N . HIS B 1 78 ? -10.105 24.812 -39.439 1.00 92.60 77 HIS B N 1
ATOM 1710 C CA . HIS B 1 78 ? -9.930 23.414 -39.080 1.00 90.72 77 HIS B CA 1
ATOM 1711 C C . HIS B 1 78 ? -10.161 22.484 -40.269 1.00 98.48 77 HIS B C 1
ATOM 1712 O O . HIS B 1 78 ? -9.353 21.590 -40.528 1.00 111.71 77 HIS B O 1
ATOM 1719 N N . LYS B 1 79 ? -11.264 22.690 -40.983 1.00 96.37 78 LYS B N 1
ATOM 1720 C CA . LYS B 1 79 ? -11.599 21.826 -42.108 1.00 111.28 78 LYS B CA 1
ATOM 1721 C C . LYS B 1 79 ? -10.461 21.772 -43.127 1.00 133.33 78 LYS B C 1
ATOM 1722 O O . LYS B 1 79 ? -10.191 20.718 -43.702 1.00 155.33 78 LYS B O 1
ATOM 1728 N N . LYS B 1 80 ? -9.785 22.898 -43.346 1.00 103.97 79 LYS B N 1
ATOM 1729 C CA . LYS B 1 80 ? -8.760 22.945 -44.386 1.00 119.10 79 LYS B CA 1
ATOM 1730 C C . LYS B 1 80 ? -7.441 22.283 -43.973 1.00 128.06 79 LYS B C 1
ATOM 1731 O O . LYS B 1 80 ? -6.810 21.593 -44.775 1.00 138.67 79 LYS B O 1
ATOM 1737 N N . TRP B 1 81 ? -7.046 22.481 -42.718 1.00 134.14 80 TRP B N 1
ATOM 1738 C CA . TRP B 1 81 ? -5.746 22.020 -42.229 1.00 131.88 80 TRP B CA 1
ATOM 1739 C C . TRP B 1 81 ? -5.754 20.531 -41.829 1.00 135.74 80 TRP B C 1
ATOM 1740 O O . TRP B 1 81 ? -4.981 19.736 -42.370 1.00 153.31 80 TRP B O 1
ATOM 1751 N N . SER B 1 82 ? -6.624 20.164 -40.888 1.00 109.02 81 SER B N 1
ATOM 1752 C CA . SER B 1 82 ? -6.898 18.761 -40.563 1.00 118.71 81 SER B CA 1
ATOM 1753 C C . SER B 1 82 ? -8.375 18.463 -40.798 1.00 127.27 81 SER B C 1
ATOM 1754 O O . SER B 1 82 ? -9.212 18.703 -39.932 1.00 126.75 81 SER B O 1
ATOM 1757 N N . SER B 1 83 ? -8.687 17.944 -41.979 1.00 134.44 82 SER B N 1
ATOM 1758 C CA . SER B 1 83 ? -10.057 17.612 -42.335 1.00 118.10 82 SER B CA 1
ATOM 1759 C C . SER B 1 83 ? -10.442 16.277 -41.717 1.00 103.28 82 SER B C 1
ATOM 1760 O O . SER B 1 83 ? -11.614 16.047 -41.395 1.00 107.45 82 SER B O 1
ATOM 1763 N N . GLY B 1 84 ? -9.449 15.404 -41.554 1.00 105.40 83 GLY B N 1
ATOM 1764 C CA . GLY B 1 84 ? -9.688 14.044 -41.104 1.00 117.29 83 GLY B CA 1
ATOM 1765 C C . GLY B 1 84 ? -10.304 13.915 -39.726 1.00 105.54 83 GLY B C 1
ATOM 1766 O O . GLY B 1 84 ? -10.747 12.833 -39.340 1.00 103.04 83 GLY B O 1
ATOM 1767 N N . CYS B 1 85 ? -10.333 15.019 -38.987 1.00 92.60 84 CYS B N 1
ATOM 1768 C CA . CYS B 1 85 ? -10.879 15.023 -37.637 1.00 77.66 84 CYS B CA 1
ATOM 1769 C C . CYS B 1 85 ? -12.362 14.655 -37.595 1.00 77.46 84 CYS B C 1
ATOM 1770 O O . CYS B 1 85 ? -13.196 15.288 -38.246 1.00 70.71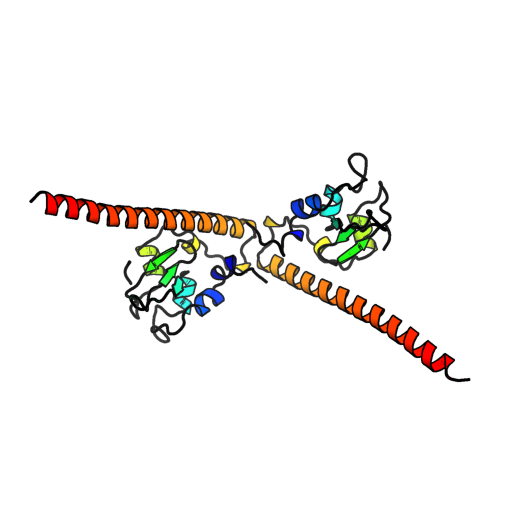 84 CYS B O 1
ATOM 1773 N N . ALA B 1 86 ? -12.678 13.631 -36.807 1.00 80.04 85 ALA B N 1
ATOM 1774 C CA . ALA B 1 86 ? -14.038 13.113 -36.705 1.00 78.11 85 ALA B CA 1
ATOM 1775 C C . ALA B 1 86 ? -14.975 14.097 -36.020 1.00 80.67 85 ALA B C 1
ATOM 1776 O O . ALA B 1 86 ? -16.157 14.182 -36.355 1.00 77.48 85 ALA B O 1
ATOM 1778 N N . PHE B 1 87 ? -14.443 14.832 -35.051 1.00 78.13 86 PHE B N 1
ATOM 1779 C CA . PHE B 1 87 ? -15.258 15.757 -34.283 1.00 74.31 86 PHE B CA 1
ATOM 1780 C C . PHE B 1 87 ? -16.033 16.690 -35.207 1.00 74.23 86 PHE B C 1
ATOM 1781 O O . PHE B 1 87 ? -17.209 16.973 -34.974 1.00 67.92 86 PHE B O 1
ATOM 1789 N N . LEU B 1 88 ? -15.369 17.157 -36.260 1.00 72.22 87 LEU B N 1
ATOM 1790 C CA . LEU B 1 88 ? -15.996 18.046 -37.229 1.00 65.03 87 LEU B CA 1
ATOM 1791 C C . LEU B 1 88 ? -17.299 17.457 -37.754 1.00 75.55 87 LEU B C 1
ATOM 1792 O O . LEU B 1 88 ? -18.244 18.186 -38.062 1.00 84.79 87 LEU B O 1
ATOM 1797 N N . SER B 1 89 ? -17.339 16.131 -37.847 1.00 87.94 88 SER B N 1
ATOM 1798 C CA . SER B 1 89 ? -18.492 15.432 -38.397 1.00 83.67 88 SER B CA 1
ATOM 1799 C C . SER B 1 89 ? -19.605 15.294 -37.364 1.00 83.63 88 SER B C 1
ATOM 1800 O O . SER B 1 89 ? -20.757 15.027 -37.710 1.00 91.51 88 SER B O 1
ATOM 1803 N N . VAL B 1 90 ? -19.258 15.481 -36.095 1.00 69.32 89 VAL B N 1
ATOM 1804 C CA . VAL B 1 90 ? -20.241 15.386 -35.025 1.00 76.68 89 VAL B CA 1
ATOM 1805 C C . VAL B 1 90 ? -21.208 16.561 -35.086 1.00 80.83 89 VAL B C 1
ATOM 1806 O O . VAL B 1 90 ? -20.819 17.711 -34.883 1.00 89.93 89 VAL B O 1
ATOM 1810 N N . LYS B 1 91 ? -22.470 16.260 -35.370 1.00 88.81 90 LYS B N 1
ATOM 1811 C CA . LYS B 1 91 ? -23.492 17.287 -35.516 1.00 103.84 90 LYS B CA 1
ATOM 1812 C C . LYS B 1 91 ? -24.452 17.285 -34.327 1.00 106.75 90 LYS B C 1
ATOM 1813 O O . LYS B 1 91 ? -25.246 18.210 -34.160 1.00 114.33 90 LYS B O 1
ATOM 1819 N N . LYS B 1 92 ? -24.374 16.246 -33.501 1.00 93.45 91 LYS B N 1
ATOM 1820 C CA . LYS B 1 92 ? -25.276 16.105 -32.359 1.00 92.13 91 LYS B CA 1
ATOM 1821 C C . LYS B 1 92 ? -24.771 16.819 -31.112 1.00 89.28 91 LYS B C 1
ATOM 1822 O O . LYS B 1 92 ? -23.564 16.956 -30.903 1.00 86.82 91 LYS B O 1
ATOM 1828 N N . GLN B 1 93 ? -25.706 17.273 -30.284 1.00 100.34 92 GLN B N 1
ATOM 1829 C CA . GLN B 1 93 ? -25.360 17.799 -28.973 1.00 110.07 92 GLN B CA 1
ATOM 1830 C C . GLN B 1 93 ? -24.805 16.671 -28.120 1.00 106.75 92 GLN B C 1
ATOM 1831 O O . GLN B 1 93 ? -25.293 15.542 -28.170 1.00 119.76 92 GLN B O 1
ATOM 1837 N N . PHE B 1 94 ? -23.777 16.983 -27.342 1.00 80.34 93 PHE B N 1
ATOM 1838 C CA . PHE B 1 94 ? -23.115 15.990 -26.506 1.00 82.21 93 PHE B CA 1
ATOM 1839 C C . PHE B 1 94 ? -24.105 15.112 -25.743 1.00 86.22 93 PHE B C 1
ATOM 1840 O O . PHE B 1 94 ? -23.993 13.888 -25.736 1.00 90.35 93 PHE B O 1
ATOM 1848 N N . GLU B 1 95 ? -25.080 15.750 -25.110 1.00 88.25 94 GLU B N 1
ATOM 1849 C CA . GLU B 1 95 ? -26.054 15.041 -24.299 1.00 75.79 94 GLU B CA 1
ATOM 1850 C C . GLU B 1 95 ? -26.977 14.182 -25.156 1.00 70.58 94 GLU B C 1
ATOM 1851 O O . GLU B 1 95 ? -27.715 13.350 -24.641 1.00 88.39 94 GLU B O 1
ATOM 1857 N N . GLU B 1 96 ? -26.944 14.392 -26.466 1.00 77.91 95 GLU B N 1
ATOM 1858 C CA . GLU B 1 96 ? -27.786 13.620 -27.376 1.00 90.53 95 GLU B CA 1
ATOM 1859 C C . GLU B 1 96 ? -27.016 12.484 -28.024 1.00 84.20 95 GLU B C 1
ATOM 1860 O O . GLU B 1 96 ? -27.549 11.755 -28.861 1.00 80.04 95 GLU B O 1
ATOM 1866 N N . LEU B 1 97 ? -25.755 12.347 -27.634 1.00 84.62 96 LEU B N 1
ATOM 1867 C CA . LEU B 1 97 ? -24.932 11.244 -28.095 1.00 70.89 96 LEU B CA 1
ATOM 1868 C C . LEU B 1 97 ? -25.289 9.956 -27.364 1.00 83.82 96 LEU B C 1
ATOM 1869 O O . LEU B 1 97 ? -25.522 9.958 -26.156 1.00 82.87 96 LEU B O 1
ATOM 1874 N N . THR B 1 98 ? -25.333 8.857 -28.105 1.00 81.29 97 THR B N 1
ATOM 1875 C CA . THR B 1 98 ? -25.541 7.550 -27.508 1.00 86.83 97 THR B CA 1
ATOM 1876 C C . THR B 1 98 ? -24.246 7.126 -26.823 1.00 82.54 97 THR B C 1
ATOM 1877 O O . THR B 1 98 ? -23.160 7.534 -27.237 1.00 69.57 97 THR B O 1
ATOM 1881 N N . LEU B 1 99 ? -24.355 6.328 -25.764 1.00 54.58 98 LEU B N 1
ATOM 1882 C CA . LEU B 1 99 ? -23.166 5.877 -25.045 1.00 55.32 98 LEU B CA 1
ATOM 1883 C C . LEU B 1 99 ? -22.193 5.181 -25.987 1.00 65.91 98 LEU B C 1
ATOM 1884 O O . LEU B 1 99 ? -20.986 5.400 -25.915 1.00 69.65 98 LEU B O 1
ATOM 1889 N N . GLY B 1 100 ? -22.721 4.348 -26.877 1.00 60.43 99 GLY B N 1
ATOM 1890 C CA . GLY B 1 100 ? -21.891 3.667 -27.854 1.00 66.53 99 GLY B CA 1
ATOM 1891 C C . GLY B 1 100 ? -21.174 4.651 -28.759 1.00 77.10 99 GLY B C 1
ATOM 1892 O O . GLY B 1 100 ? -19.957 4.583 -28.929 1.00 91.47 99 GLY B O 1
ATOM 1893 N N . GLU B 1 101 ? -21.938 5.569 -29.341 1.00 70.32 100 GLU B N 1
ATOM 1894 C CA . GLU B 1 101 ? -21.382 6.617 -30.186 1.00 79.49 100 GLU B CA 1
ATOM 1895 C C . GLU B 1 101 ? -20.243 7.323 -29.468 1.00 81.12 100 GLU B C 1
ATOM 1896 O O . GLU B 1 101 ? -19.137 7.442 -29.999 1.00 84.03 100 GLU B O 1
ATOM 1902 N N . PHE B 1 102 ? -20.520 7.778 -28.252 1.00 68.51 101 PHE B N 1
ATOM 1903 C CA . PHE B 1 102 ? -19.520 8.463 -27.449 1.00 56.99 101 PHE B CA 1
ATOM 1904 C C . PHE B 1 102 ? -18.261 7.622 -27.218 1.00 58.86 101 PHE B C 1
ATOM 1905 O O . PHE B 1 102 ? -17.145 8.088 -27.445 1.00 69.82 101 PHE B O 1
ATOM 1913 N N . LEU B 1 103 ? -18.437 6.388 -26.757 1.00 63.59 102 LEU B N 1
ATOM 1914 C CA . LEU B 1 103 ? -17.298 5.505 -26.524 1.00 78.44 102 LEU B CA 1
ATOM 1915 C C . LEU B 1 103 ? -16.524 5.236 -27.810 1.00 74.38 102 LEU B C 1
ATOM 1916 O O . LEU B 1 103 ? -15.309 5.040 -27.784 1.00 76.42 102 LEU B O 1
ATOM 1921 N N . LYS B 1 104 ? -17.231 5.229 -28.934 1.00 70.20 103 LYS B N 1
ATOM 1922 C CA . LYS B 1 104 ? -16.584 5.099 -30.232 1.00 84.42 103 LYS B CA 1
ATOM 1923 C C . LYS B 1 104 ? -15.679 6.305 -30.484 1.00 79.98 103 LYS B C 1
ATOM 1924 O O . LYS B 1 104 ? -14.518 6.153 -30.863 1.00 89.29 103 LYS B O 1
ATOM 1930 N N . LEU B 1 105 ? -16.215 7.501 -30.257 1.00 58.57 104 LEU B N 1
ATOM 1931 C CA . LEU B 1 105 ? -15.443 8.733 -30.385 1.00 54.91 104 LEU B CA 1
ATOM 1932 C C . LEU B 1 105 ? -14.244 8.774 -29.451 1.00 52.49 104 LEU B C 1
ATOM 1933 O O . LEU B 1 105 ? -13.130 9.090 -29.869 1.00 78.90 104 LEU B O 1
ATOM 1938 N N . ASP B 1 106 ? -14.481 8.475 -28.179 1.00 59.44 105 ASP B N 1
ATOM 1939 C CA . ASP B 1 106 ? -13.426 8.549 -27.181 1.00 63.99 105 ASP B CA 1
ATOM 1940 C C . ASP B 1 106 ? -12.320 7.578 -27.548 1.00 67.94 105 ASP B C 1
ATOM 1941 O O . ASP B 1 106 ? -11.140 7.825 -27.281 1.00 63.34 105 ASP B O 1
ATOM 1946 N N . ARG B 1 107 ? -12.720 6.469 -28.163 1.00 70.10 106 ARG B N 1
ATOM 1947 C CA . ARG B 1 107 ? -11.781 5.472 -28.648 1.00 73.94 106 ARG B CA 1
ATOM 1948 C C . ARG B 1 107 ? -10.890 6.101 -29.713 1.00 82.57 106 ARG B C 1
ATOM 1949 O O . ARG B 1 107 ? -9.667 6.032 -29.630 1.00 76.31 106 ARG B O 1
ATOM 1957 N N . GLU B 1 108 ? -11.514 6.729 -30.706 1.00 83.66 107 GLU B N 1
ATOM 1958 C CA . GLU B 1 108 ? -10.777 7.356 -31.796 1.00 74.39 107 GLU B CA 1
ATOM 1959 C C . GLU B 1 108 ? -9.894 8.496 -31.292 1.00 77.46 107 GLU B C 1
ATOM 1960 O O . GLU B 1 108 ? -8.810 8.734 -31.844 1.00 77.55 107 GLU B O 1
ATOM 1966 N N . ARG B 1 109 ? -10.347 9.202 -30.257 1.00 71.42 108 ARG B N 1
ATOM 1967 C CA . ARG B 1 109 ? -9.525 10.257 -29.683 1.00 70.38 108 ARG B CA 1
ATOM 1968 C C . ARG B 1 109 ? -8.231 9.684 -29.122 1.00 67.31 108 ARG B C 1
ATOM 1969 O O . ARG B 1 109 ? -7.138 10.128 -29.479 1.00 68.55 108 ARG B O 1
ATOM 1977 N N . ALA B 1 110 ? -8.367 8.698 -28.240 1.00 87.06 109 ALA B N 1
ATOM 1978 C CA . ALA B 1 110 ? -7.217 8.020 -27.664 1.00 81.43 109 ALA B CA 1
ATOM 1979 C C . ALA B 1 110 ? -6.254 7.609 -28.772 1.00 79.65 109 ALA B C 1
ATOM 1980 O O . ALA B 1 110 ? -5.038 7.762 -28.644 1.00 63.42 109 ALA B O 1
ATOM 1982 N N . LYS B 1 111 ? -6.820 7.091 -29.858 1.00 72.72 110 LYS B N 1
ATOM 1983 C CA . LYS B 1 111 ? -6.067 6.702 -31.043 1.00 76.55 110 LYS B CA 1
ATOM 1984 C C . LYS B 1 111 ? -5.260 7.881 -31.591 1.00 90.18 110 LYS B C 1
ATOM 1985 O O . LYS B 1 111 ? -4.037 7.808 -31.714 1.00 99.61 110 LYS B O 1
ATOM 1991 N N . ASN B 1 112 ? -5.954 8.969 -31.911 1.00 80.64 111 ASN B N 1
ATOM 1992 C CA . ASN B 1 112 ? -5.312 10.168 -32.436 1.00 80.41 111 ASN B CA 1
ATOM 1993 C C . ASN B 1 112 ? -4.199 10.687 -31.529 1.00 88.76 111 ASN B C 1
ATOM 1994 O O . ASN B 1 112 ? -3.175 11.183 -32.012 1.00 74.73 111 ASN B O 1
ATOM 1999 N N . LYS B 1 113 ? -4.403 10.581 -30.218 1.00 72.52 112 LYS B N 1
ATOM 2000 C CA . LYS B 1 113 ? -3.394 11.031 -29.264 1.00 77.27 112 LYS B CA 1
ATOM 2001 C C . LYS B 1 113 ? -2.133 10.186 -29.400 1.00 86.35 112 LYS B C 1
ATOM 2002 O O . LYS B 1 113 ? -1.020 10.720 -29.413 1.00 81.01 112 LYS B O 1
ATOM 2008 N N . ILE B 1 114 ? -2.324 8.868 -29.498 1.00 79.58 113 ILE B N 1
ATOM 2009 C CA . ILE B 1 114 ? -1.238 7.927 -29.775 1.00 58.20 113 ILE B CA 1
ATOM 2010 C C . ILE B 1 114 ? -0.455 8.349 -31.012 1.00 84.39 113 ILE B C 1
ATOM 2011 O O . ILE B 1 114 ? 0.758 8.543 -30.950 1.00 86.16 113 ILE B O 1
ATOM 2016 N N . ALA B 1 115 ? -1.157 8.480 -32.135 1.00 78.14 114 ALA B N 1
ATOM 2017 C CA . ALA B 1 115 ? -0.543 8.873 -33.402 1.00 76.37 114 ALA B CA 1
ATOM 2018 C C . ALA B 1 115 ? 0.289 10.142 -33.256 1.00 77.56 114 ALA B C 1
ATOM 2019 O O . ALA B 1 115 ? 1.410 10.226 -33.763 1.00 85.53 114 ALA B O 1
ATOM 2021 N N . LYS B 1 116 ? -0.266 11.128 -32.559 1.00 76.30 115 LYS B N 1
ATOM 2022 C CA . LYS B 1 116 ? 0.429 12.388 -32.347 1.00 77.35 115 LYS B CA 1
ATOM 2023 C C . LYS B 1 116 ? 1.762 12.152 -31.656 1.00 69.84 115 LYS B C 1
ATOM 2024 O O . LYS B 1 116 ? 2.807 12.580 -32.143 1.00 77.40 115 LYS B O 1
ATOM 2030 N N . GLU B 1 117 ? 1.732 11.457 -30.526 1.00 73.98 116 GLU B N 1
ATOM 2031 C CA . GLU B 1 117 ? 2.951 11.262 -29.753 1.00 94.79 116 GLU B CA 1
ATOM 2032 C C . GLU B 1 117 ? 3.978 10.379 -30.472 1.00 94.82 116 GLU B C 1
ATOM 2033 O O . GLU B 1 117 ? 5.182 10.573 -30.308 1.00 90.42 116 GLU B O 1
ATOM 2039 N N . THR B 1 118 ? 3.515 9.418 -31.271 1.00 69.94 117 THR B N 1
ATOM 2040 C CA . THR B 1 118 ? 4.447 8.586 -32.033 1.00 95.40 117 THR B CA 1
ATOM 2041 C C . THR B 1 118 ? 5.100 9.413 -33.136 1.00 94.01 117 THR B C 1
ATOM 2042 O O . THR B 1 118 ? 6.241 9.162 -33.524 1.00 96.72 117 THR B O 1
ATOM 2046 N N . ASN B 1 119 ? 4.369 10.403 -33.634 1.00 83.34 118 ASN B N 1
ATOM 2047 C CA . ASN B 1 119 ? 4.909 11.314 -34.627 1.00 90.74 118 ASN B CA 1
ATOM 2048 C C . ASN B 1 119 ? 6.024 12.156 -34.014 1.00 90.75 118 ASN B C 1
ATOM 2049 O O . ASN B 1 119 ? 7.059 12.389 -34.636 1.00 88.77 118 ASN B O 1
ATOM 2054 N N . ASN B 1 120 ? 5.813 12.600 -32.781 1.00 63.59 119 ASN B N 1
ATOM 2055 C CA . ASN B 1 120 ? 6.807 13.415 -32.096 1.00 81.96 119 ASN B CA 1
ATOM 2056 C C . ASN B 1 120 ? 8.035 12.597 -31.728 1.00 77.66 119 ASN B C 1
ATOM 2057 O O . ASN B 1 120 ? 9.167 13.052 -31.896 1.00 82.47 119 ASN B O 1
ATOM 2062 N N . LYS B 1 121 ? 7.806 11.386 -31.230 1.00 79.37 120 LYS B N 1
ATOM 2063 C CA . LYS B 1 121 ? 8.896 10.455 -30.966 1.00 82.47 120 LYS B CA 1
ATOM 2064 C C . LYS B 1 121 ? 9.714 10.220 -32.230 1.00 78.91 120 LYS B C 1
ATOM 2065 O O . LYS B 1 121 ? 10.937 10.090 -32.172 1.00 69.23 120 LYS B O 1
ATOM 2071 N N . LYS B 1 122 ? 9.032 10.183 -33.372 1.00 63.90 121 LYS B N 1
ATOM 2072 C CA . LYS B 1 122 ? 9.696 9.998 -34.656 1.00 64.96 121 LYS B CA 1
ATOM 2073 C C . LYS B 1 122 ? 10.568 11.191 -35.027 1.00 74.53 121 LYS B C 1
ATOM 2074 O O . LYS B 1 122 ? 11.722 11.029 -35.413 1.00 66.40 121 LYS B O 1
ATOM 2080 N N . LYS B 1 123 ? 10.012 12.392 -34.919 1.00 83.41 122 LYS B N 1
ATOM 2081 C CA . LYS B 1 123 ? 10.760 13.593 -35.262 1.00 88.82 122 LYS B CA 1
ATOM 2082 C C . LYS B 1 123 ? 11.943 13.769 -34.317 1.00 86.02 122 LYS B C 1
ATOM 2083 O O . LYS B 1 123 ? 13.050 14.104 -34.749 1.00 70.59 122 LYS B O 1
ATOM 2089 N N . GLU B 1 124 ? 11.704 13.523 -33.032 1.00 64.69 123 GLU B N 1
ATOM 2090 C CA . GLU B 1 124 ? 12.765 13.570 -32.036 1.00 73.64 123 GLU B CA 1
ATOM 2091 C C . GLU B 1 124 ? 13.894 12.624 -32.425 1.00 81.43 123 GLU B C 1
ATOM 2092 O O . GLU B 1 124 ? 15.062 13.019 -32.476 1.00 75.69 123 GLU B O 1
ATOM 2098 N N . PHE B 1 125 ? 13.533 11.377 -32.714 1.00 79.38 124 PHE B N 1
ATOM 2099 C CA . PHE B 1 125 ? 14.507 10.368 -33.115 1.00 63.53 124 PHE B CA 1
ATOM 2100 C C . PHE B 1 125 ? 15.242 10.761 -34.391 1.00 65.70 124 PHE B C 1
ATOM 2101 O O . PHE B 1 125 ? 16.460 10.612 -34.484 1.00 66.02 124 PHE B O 1
ATOM 2109 N N . GLU B 1 126 ? 14.496 11.254 -35.376 1.00 64.72 125 GLU B N 1
ATOM 2110 C CA . GLU B 1 126 ? 15.092 11.704 -36.627 1.00 73.44 125 GLU B CA 1
ATOM 2111 C C . GLU B 1 126 ? 16.192 12.723 -36.349 1.00 69.12 125 GLU B C 1
ATOM 2112 O O . GLU B 1 126 ? 17.311 12.600 -36.846 1.00 65.16 125 GLU B O 1
ATOM 2118 N N . GLU B 1 127 ? 15.871 13.720 -35.532 1.00 70.67 126 GLU B N 1
ATOM 2119 C CA . GLU B 1 127 ? 16.834 14.755 -35.168 1.00 79.12 126 GLU B CA 1
ATOM 2120 C C . GLU B 1 127 ? 18.083 14.161 -34.509 1.00 81.18 126 GLU B C 1
ATOM 2121 O O . GLU B 1 127 ? 19.212 14.433 -34.948 1.00 73.47 126 GLU B O 1
ATOM 2127 N N . THR B 1 128 ? 17.884 13.346 -33.472 1.00 75.71 127 THR B N 1
ATOM 2128 C CA . THR B 1 128 ? 19.017 12.759 -32.762 1.00 73.29 127 THR B CA 1
ATOM 2129 C C . THR B 1 128 ? 19.868 11.969 -33.743 1.00 68.08 127 THR B C 1
ATOM 2130 O O . THR B 1 128 ? 21.100 12.019 -33.695 1.00 76.05 127 THR B O 1
ATOM 2134 N N . ALA B 1 129 ? 19.203 11.236 -34.630 1.00 76.13 128 ALA B N 1
ATOM 2135 C CA . ALA B 1 129 ? 19.895 10.465 -35.651 1.00 81.45 128 ALA B CA 1
ATOM 2136 C C . ALA B 1 129 ? 20.788 11.359 -36.507 1.00 79.66 128 ALA B C 1
ATOM 2137 O O . ALA B 1 129 ? 21.960 11.047 -36.721 1.00 75.17 128 ALA B O 1
ATOM 2139 N N . LYS B 1 130 ? 20.231 12.463 -36.997 1.00 64.50 129 LYS B N 1
ATOM 2140 C CA . LYS B 1 130 ? 20.988 13.403 -37.820 1.00 75.21 129 LYS B CA 1
ATOM 2141 C C . LYS B 1 130 ? 22.210 13.949 -37.087 1.00 66.13 129 LYS B C 1
ATOM 2142 O O . LYS B 1 130 ? 23.282 14.089 -37.676 1.00 68.96 129 LYS B O 1
ATOM 2148 N N . LYS B 1 131 ? 22.047 14.253 -35.803 1.00 68.49 130 LYS B N 1
ATOM 2149 C CA . LYS B 1 131 ? 23.148 14.786 -35.008 1.00 73.42 130 LYS B CA 1
ATOM 2150 C C . LYS B 1 131 ? 24.269 13.757 -34.891 1.00 69.28 130 LYS B C 1
ATOM 2151 O O . LYS B 1 131 ? 25.427 14.034 -35.213 1.00 67.10 130 LYS B O 1
ATOM 2157 N N . VAL B 1 132 ? 23.912 12.562 -34.444 1.00 72.13 131 VAL B N 1
ATOM 2158 C CA . VAL B 1 132 ? 24.872 11.479 -34.302 1.00 58.39 131 VAL B CA 1
ATOM 2159 C C . VAL B 1 132 ? 25.584 11.183 -35.615 1.00 77.43 131 VAL B C 1
ATOM 2160 O O . VAL B 1 132 ? 26.789 10.923 -35.635 1.00 64.53 131 VAL B O 1
ATOM 2164 N N . ARG B 1 133 ? 24.838 11.223 -36.714 1.00 78.06 132 ARG B N 1
ATOM 2165 C CA . ARG B 1 133 ? 25.420 10.958 -38.023 1.00 87.84 132 ARG B CA 1
ATOM 2166 C C . ARG B 1 133 ? 26.471 12.003 -38.392 1.00 97.18 132 ARG B C 1
ATOM 2167 O O . ARG B 1 133 ? 27.572 11.671 -38.841 1.00 62.61 132 ARG B O 1
ATOM 2175 N N . ARG B 1 134 ? 26.126 13.269 -38.200 1.00 73.81 133 ARG B N 1
ATOM 2176 C CA . ARG B 1 134 ? 27.061 14.352 -38.456 1.00 69.73 133 ARG B CA 1
ATOM 2177 C C . ARG B 1 134 ? 28.342 14.155 -37.645 1.00 63.45 133 ARG B C 1
ATOM 2178 O O . ARG B 1 134 ? 29.447 14.224 -38.183 1.00 67.51 133 ARG B O 1
ATOM 2186 N N . ALA B 1 135 ? 28.187 13.881 -36.355 1.00 56.68 134 ALA B N 1
ATOM 2187 C CA . ALA B 1 135 ? 29.332 13.731 -35.464 1.00 54.53 134 ALA B CA 1
ATOM 2188 C C . ALA B 1 135 ? 30.339 12.706 -35.971 1.00 74.37 134 ALA B C 1
ATOM 2189 O O . ALA B 1 135 ? 31.534 12.994 -36.058 1.00 77.43 134 ALA B O 1
ATOM 2191 N N . ILE B 1 136 ? 29.856 11.509 -36.299 1.00 71.93 135 ILE B N 1
ATOM 2192 C CA . ILE B 1 136 ? 30.731 10.448 -36.791 1.00 86.83 135 ILE B CA 1
ATOM 2193 C C . ILE B 1 136 ? 31.336 10.807 -38.149 1.00 91.94 135 ILE B C 1
ATOM 2194 O O . ILE B 1 136 ? 32.506 10.534 -38.409 1.00 77.19 135 ILE B O 1
ATOM 2199 N N . GLU B 1 137 ? 30.542 11.436 -39.008 1.00 91.96 136 GLU B N 1
ATOM 2200 C CA . GLU B 1 137 ? 31.047 11.893 -40.296 1.00 88.65 136 GLU B CA 1
ATOM 2201 C C . GLU B 1 137 ? 32.211 12.857 -40.113 1.00 96.43 136 GLU B C 1
ATOM 2202 O O . GLU B 1 137 ? 33.265 12.693 -40.727 1.00 103.27 136 GLU B O 1
ATOM 2208 N N . GLN B 1 138 ? 32.012 13.863 -39.267 1.00 84.40 137 GLN B N 1
ATOM 2209 C CA . GLN B 1 138 ? 33.048 14.851 -38.987 1.00 82.44 137 GLN B CA 1
ATOM 2210 C C . GLN B 1 138 ? 34.334 14.167 -38.528 1.00 81.64 137 GLN B C 1
ATOM 2211 O O . GLN B 1 138 ? 35.433 14.607 -38.870 1.00 99.87 137 GLN B O 1
ATOM 2217 N N . LEU B 1 139 ? 34.191 13.090 -37.757 1.00 82.26 138 LEU B N 1
ATOM 2218 C CA . LEU B 1 139 ? 35.349 12.337 -37.258 1.00 92.64 138 LEU B CA 1
ATOM 2219 C C . LEU B 1 139 ? 36.151 11.710 -38.401 1.00 106.00 138 LEU B C 1
ATOM 2220 O O . LEU B 1 139 ? 37.368 11.563 -38.296 1.00 110.06 138 LEU B O 1
ATOM 2225 N N . ALA B 1 140 ? 35.476 11.335 -39.483 1.00 120.55 139 ALA B N 1
ATOM 2226 C CA . ALA B 1 140 ? 36.184 10.941 -40.693 1.00 121.47 139 ALA B CA 1
ATOM 2227 C C . ALA B 1 140 ? 36.924 12.164 -41.248 1.00 141.33 139 ALA B C 1
ATOM 2228 O O . ALA B 1 140 ? 36.296 13.174 -41.559 1.00 142.08 139 ALA B O 1
ATOM 2230 N N . ALA B 1 141 ? 38.247 12.050 -41.374 1.00 130.30 140 ALA B N 1
ATOM 2231 C CA . ALA B 1 141 ? 39.139 13.160 -41.729 1.00 112.69 140 ALA B CA 1
ATOM 2232 C C . ALA B 1 141 ? 40.000 13.569 -40.540 1.00 108.44 140 ALA B C 1
ATOM 2233 O O . ALA B 1 141 ? 39.498 14.130 -39.565 1.00 110.35 140 ALA B O 1
ATOM 2235 N N . ALA C 2 1 ? -35.003 -14.612 -1.523 1.00 94.41 1 ALA P N 1
ATOM 2236 C CA . ALA C 2 1 ? -34.118 -13.858 -0.644 1.00 88.47 1 ALA P CA 1
ATOM 2237 C C . ALA C 2 1 ? -34.917 -13.006 0.333 1.00 94.12 1 ALA P C 1
ATOM 2238 O O . ALA C 2 1 ? -36.137 -12.889 0.213 1.00 107.63 1 ALA P O 1
ATOM 2240 N N . VAL C 2 2 ? -34.220 -12.412 1.298 1.00 85.59 2 VAL P N 1
ATOM 2241 C CA . VAL C 2 2 ? -34.857 -11.566 2.305 1.00 99.17 2 VAL P CA 1
ATOM 2242 C C . VAL C 2 2 ? -33.958 -10.390 2.692 1.00 96.42 2 VAL P C 1
ATOM 2243 O O . VAL C 2 2 ? -32.736 -10.476 2.588 1.00 84.29 2 VAL P O 1
ATOM 2247 N N . PRO C 2 3 ? -34.566 -9.281 3.136 1.00 119.45 3 PRO P N 1
ATOM 2248 C CA . PRO C 2 3 ? -33.797 -8.119 3.597 1.00 128.31 3 PRO P CA 1
ATOM 2249 C C . PRO C 2 3 ? -32.921 -8.478 4.792 1.00 137.69 3 PRO P C 1
ATOM 2250 O O . PRO C 2 3 ? -33.138 -9.512 5.424 1.00 156.27 3 PRO P O 1
ATOM 2254 N N . ILE C 2 4 ? -31.947 -7.628 5.097 1.00 104.77 4 ILE P N 1
ATOM 2255 C CA . ILE C 2 4 ? -31.079 -7.835 6.252 1.00 105.02 4 ILE P CA 1
ATOM 2256 C C . ILE C 2 4 ? -31.467 -6.920 7.413 1.00 110.33 4 ILE P C 1
ATOM 2257 O O . ILE C 2 4 ? -31.479 -7.336 8.574 1.00 105.81 4 ILE P O 1
ATOM 2262 N N . ALA D 2 1 ? -4.842 31.245 -39.392 1.00 107.64 1 ALA Q N 1
ATOM 2263 C CA . ALA D 2 1 ? -3.995 30.628 -38.376 1.00 125.54 1 ALA Q CA 1
ATOM 2264 C C . ALA D 2 1 ? -2.976 29.666 -38.991 1.00 142.05 1 ALA Q C 1
ATOM 2265 O O . ALA D 2 1 ? -3.131 29.237 -40.135 1.00 137.92 1 ALA Q O 1
ATOM 2267 N N . VAL D 2 2 ? -1.942 29.326 -38.219 1.00 173.93 2 VAL Q N 1
ATOM 2268 C CA . VAL D 2 2 ? -0.806 28.537 -38.713 1.00 177.31 2 VAL Q CA 1
ATOM 2269 C C . VAL D 2 2 ? -0.217 27.591 -37.659 1.00 171.34 2 VAL Q C 1
ATOM 2270 O O . VAL D 2 2 ? -0.228 27.903 -36.465 1.00 169.35 2 VAL Q O 1
ATOM 2274 N N . PRO D 2 3 ? 0.308 26.436 -38.103 1.00 147.62 3 PRO Q N 1
ATOM 2275 C CA . PRO D 2 3 ? 0.857 25.403 -37.210 1.00 156.16 3 PRO Q CA 1
ATOM 2276 C C . PRO D 2 3 ? 2.090 25.855 -36.412 1.00 155.94 3 PRO Q C 1
ATOM 2277 O O . PRO D 2 3 ? 2.796 25.005 -35.862 1.00 156.28 3 PRO Q O 1
#

InterPro domains:
  IPR001370 BIR repeat [PF00653] (18-87)
  IPR001370 BIR repeat [PS50143] (18-88)
  IPR001370 BIR repeat [SM00238] (13-89)
  IPR001370 BIR repeat [cd00022] (16-87)
  IPR051190 Baculoviral IAP repeat-containing [PTHR46771] (6-140)

Organism: Homo sapiens (NCBI:txid9606)

Radius of gyration: 28.18 Å; Cα contacts (8 Å, |Δi|>4): 334; chains: 4; bounding box: 80×67×84 Å

Foldseek 3Di:
DDDPLCCLVPLVSQLVQDDPAPQDPPFQCHSSQLSVQQWHQDADPVFRRWIAHQQLGDIDGPDDRHDRNNVVCCPPPVPGCVNVDPDDPVVDDPVRVVVSVVNSVVSVVVVVVVVVVVVVVVVVVVVVVVVVVVVD/DDDPVCCLLPLVVQLVQDDPAPQDVVFQDHSSQLSVLQWHQDADPVFSQWIARQQLRDIDGPDDRHDRNNVVCCVPPVVGCVNVDPDDPVPDDPVRVVVSVVNRVVSVVVVVVVVVVVVVVVVVVVVVVVVVVVVD/DDDD